Protein AF-A0A4R0QKP9-F1 (afdb_monomer)

pLDDT: mean 78.88, std 13.72, range [38.56, 92.81]

Mean predicted aligned error: 11.49 Å

Structure (mmCIF, N/CA/C/O backbone):
data_AF-A0A4R0QKP9-F1
#
_entry.id   AF-A0A4R0QKP9-F1
#
loop_
_atom_site.group_PDB
_atom_site.id
_atom_site.type_symbol
_atom_site.label_atom_id
_atom_site.label_alt_id
_atom_site.label_comp_id
_atom_site.label_asym_id
_atom_site.label_entity_id
_atom_site.label_seq_id
_atom_site.pdbx_PDB_ins_code
_atom_site.Cartn_x
_atom_site.Cartn_y
_atom_site.Cartn_z
_atom_site.occupancy
_atom_site.B_iso_or_equiv
_atom_site.auth_seq_id
_atom_site.auth_comp_id
_atom_site.auth_asym_id
_atom_site.auth_atom_id
_atom_site.pdbx_PDB_model_num
ATOM 1 N N . MET A 1 1 ? 9.443 10.307 28.549 1.00 45.97 1 MET A N 1
ATOM 2 C CA . MET A 1 1 ? 9.733 11.246 27.438 1.00 45.97 1 MET A CA 1
ATOM 3 C C . MET A 1 1 ? 10.507 10.563 26.296 1.00 45.97 1 MET A C 1
ATOM 5 O O . MET A 1 1 ? 11.329 11.210 25.669 1.00 45.97 1 MET A O 1
ATOM 9 N N . GLY A 1 2 ? 10.301 9.262 26.039 1.00 51.34 2 GLY A N 1
ATOM 10 C CA . GLY A 1 2 ? 11.125 8.496 25.082 1.00 51.34 2 GLY A CA 1
ATOM 11 C C . GLY A 1 2 ? 10.331 7.536 24.195 1.00 51.34 2 GLY A C 1
ATOM 12 O O . GLY A 1 2 ? 10.698 7.345 23.049 1.00 51.34 2 GLY A O 1
ATOM 13 N N . GLN A 1 3 ? 9.208 7.004 24.686 1.00 47.53 3 GLN A N 1
ATOM 14 C CA . GLN A 1 3 ? 8.283 6.217 23.864 1.00 47.53 3 GLN A CA 1
ATOM 15 C C . GLN A 1 3 ? 7.407 7.112 22.987 1.00 47.53 3 GLN A C 1
ATOM 17 O O . GLN A 1 3 ? 7.363 6.899 21.790 1.00 47.53 3 GLN A O 1
ATOM 22 N N . LEU A 1 4 ? 6.854 8.197 23.545 1.00 41.25 4 LEU A N 1
ATOM 23 C CA . LEU A 1 4 ? 6.070 9.167 22.772 1.00 41.25 4 LEU A CA 1
ATOM 24 C C . LEU A 1 4 ? 6.865 9.778 21.606 1.00 41.25 4 LEU A C 1
ATOM 26 O O . LEU A 1 4 ? 6.313 10.019 20.550 1.00 41.25 4 LEU A O 1
ATOM 30 N N . LYS A 1 5 ? 8.172 10.007 21.799 1.00 39.66 5 LYS A N 1
ATOM 31 C CA . LYS A 1 5 ? 9.035 10.563 20.754 1.00 39.66 5 LYS A CA 1
ATOM 32 C C . LYS A 1 5 ? 9.336 9.538 19.661 1.00 39.66 5 LYS A C 1
ATOM 34 O O . LYS A 1 5 ? 9.269 9.896 18.505 1.00 39.66 5 LYS A O 1
ATOM 39 N N . LYS A 1 6 ? 9.578 8.273 20.027 1.00 51.50 6 LYS A N 1
ATOM 40 C CA . LYS A 1 6 ? 9.714 7.185 19.052 1.00 51.50 6 LYS A CA 1
ATOM 41 C C . LYS A 1 6 ? 8.436 6.953 18.254 1.00 51.50 6 LYS A C 1
ATOM 43 O O . LYS A 1 6 ? 8.524 6.852 17.053 1.00 51.50 6 LYS A O 1
ATOM 48 N N . MET A 1 7 ? 7.273 6.948 18.904 1.00 51.69 7 MET A N 1
ATOM 49 C CA . MET A 1 7 ? 5.989 6.820 18.206 1.00 51.69 7 MET A CA 1
ATOM 50 C C . MET A 1 7 ? 5.744 7.993 17.247 1.00 51.69 7 MET A C 1
ATOM 52 O O . MET A 1 7 ? 5.212 7.790 16.169 1.00 51.69 7 MET A O 1
ATOM 56 N N . LEU A 1 8 ? 6.169 9.209 17.614 1.00 48.44 8 LEU A N 1
ATOM 57 C CA . LEU A 1 8 ? 6.145 10.373 16.724 1.00 48.44 8 LEU A CA 1
ATOM 58 C C . LEU A 1 8 ? 7.148 10.252 15.568 1.00 48.44 8 LEU A C 1
ATOM 60 O O . LEU A 1 8 ? 6.787 10.557 14.441 1.00 48.44 8 LEU A O 1
ATOM 64 N N . ASP A 1 9 ? 8.374 9.804 15.837 1.00 50.88 9 ASP A N 1
ATOM 65 C CA . ASP A 1 9 ? 9.416 9.626 14.821 1.00 50.88 9 ASP A CA 1
ATOM 66 C C . ASP A 1 9 ? 9.031 8.487 13.836 1.00 50.88 9 ASP A C 1
ATOM 68 O O . ASP A 1 9 ? 9.166 8.654 12.629 1.00 50.88 9 ASP A O 1
ATOM 72 N N . ASP A 1 10 ? 8.454 7.380 14.325 1.00 54.38 10 ASP A N 1
ATOM 73 C CA . ASP A 1 10 ? 7.975 6.247 13.514 1.00 54.38 10 ASP A CA 1
ATOM 74 C C . ASP A 1 10 ? 6.683 6.598 12.738 1.00 54.38 10 ASP A C 1
ATOM 76 O O . ASP A 1 10 ? 6.505 6.151 11.607 1.00 54.38 10 ASP A O 1
ATOM 80 N N . ALA A 1 11 ? 5.783 7.419 13.298 1.00 52.03 11 ALA A N 1
ATOM 81 C CA . ALA A 1 11 ? 4.600 7.918 12.582 1.00 52.03 11 ALA A CA 1
ATOM 82 C C . ALA A 1 11 ? 4.972 8.909 11.466 1.00 52.03 11 ALA A C 1
ATOM 84 O O . ALA A 1 11 ? 4.355 8.893 10.401 1.00 52.03 11 ALA A O 1
ATOM 85 N N . MET A 1 12 ? 6.004 9.735 11.690 1.00 50.19 12 MET A N 1
ATOM 86 C CA . MET A 1 12 ? 6.544 10.653 10.679 1.00 50.19 12 MET A CA 1
ATOM 87 C C . MET A 1 12 ? 7.196 9.915 9.501 1.00 50.19 12 MET A C 1
ATOM 89 O O . MET A 1 12 ? 7.091 10.395 8.376 1.00 50.19 12 MET A O 1
ATOM 93 N N . ASP A 1 13 ? 7.828 8.761 9.738 1.00 58.41 13 ASP A N 1
ATOM 94 C CA . ASP A 1 13 ? 8.462 7.967 8.673 1.00 58.41 13 ASP A CA 1
ATOM 95 C C . ASP A 1 13 ? 7.474 7.042 7.932 1.00 58.41 13 ASP A C 1
ATOM 97 O O . ASP A 1 13 ? 7.655 6.780 6.743 1.00 58.41 13 ASP A O 1
ATOM 101 N N . ASN A 1 14 ? 6.413 6.553 8.590 1.00 64.38 14 ASN A N 1
ATOM 102 C CA . ASN A 1 14 ? 5.498 5.566 7.992 1.00 64.38 14 ASN A CA 1
ATOM 103 C C . ASN A 1 14 ? 4.234 6.160 7.332 1.00 64.38 14 ASN A C 1
ATOM 105 O O . ASN A 1 14 ? 3.547 5.440 6.608 1.00 64.38 14 ASN A O 1
ATOM 109 N N . GLY A 1 15 ? 3.922 7.446 7.544 1.00 74.69 15 GLY A N 1
ATOM 110 C CA . GLY A 1 15 ? 2.793 8.135 6.890 1.00 74.69 15 GLY A CA 1
ATOM 111 C C . GLY A 1 15 ? 1.409 7.852 7.492 1.00 74.69 15 GLY A C 1
ATOM 112 O O . GLY A 1 15 ? 0.390 8.074 6.838 1.00 74.69 15 GLY A O 1
ATOM 113 N N . PHE A 1 16 ? 1.342 7.349 8.728 1.00 80.38 16 PHE A N 1
ATOM 114 C CA . PHE A 1 16 ? 0.090 7.152 9.465 1.00 80.38 16 PHE A CA 1
ATOM 115 C C . PHE A 1 16 ? 0.293 7.308 10.979 1.00 80.38 16 PHE A C 1
ATOM 117 O O . PHE A 1 16 ? 1.371 7.027 11.504 1.00 80.38 16 PHE A O 1
ATOM 124 N N . SER A 1 17 ? -0.758 7.710 11.703 1.00 78.75 17 SER A N 1
ATOM 125 C CA . SER A 1 17 ? -0.726 7.844 13.169 1.00 78.75 17 SER A CA 1
ATOM 126 C C . SER A 1 17 ? -1.932 7.186 13.839 1.00 78.75 17 SER A C 1
ATOM 128 O O . SER A 1 17 ? -3.074 7.615 13.655 1.00 78.75 17 SER A O 1
ATOM 130 N N . VAL A 1 18 ? -1.684 6.161 14.657 1.00 79.25 18 VAL A N 1
ATOM 131 C CA . VAL A 1 18 ? -2.723 5.449 15.415 1.00 79.25 18 VAL A CA 1
ATOM 132 C C . VAL A 1 18 ? -2.623 5.818 16.896 1.00 79.25 18 VAL A C 1
ATOM 134 O O . VAL A 1 18 ? -1.724 5.366 17.595 1.00 79.25 18 VAL A O 1
ATOM 137 N N . ASP A 1 19 ? -3.571 6.618 17.385 1.00 69.75 19 ASP A N 1
ATOM 138 C CA . ASP A 1 19 ? -3.608 7.046 18.796 1.00 69.75 19 ASP A CA 1
ATOM 139 C C . ASP A 1 19 ? -4.338 6.057 19.729 1.00 69.75 19 ASP A C 1
ATOM 141 O O . ASP A 1 19 ? -4.240 6.152 20.954 1.00 69.75 19 ASP A O 1
ATOM 145 N N . GLU A 1 20 ? -5.108 5.121 19.168 1.00 74.19 20 GLU A N 1
ATOM 146 C CA . GLU A 1 20 ? -6.002 4.218 19.902 1.00 74.19 20 GLU A CA 1
ATOM 147 C C . GLU A 1 20 ? -5.649 2.749 19.629 1.00 74.19 20 GLU A C 1
ATOM 149 O O . GLU A 1 20 ? -5.476 2.352 18.477 1.00 74.19 20 GLU A O 1
ATOM 154 N N . GLU A 1 21 ? -5.621 1.911 20.674 1.00 80.94 21 GLU A N 1
ATOM 155 C CA . GLU A 1 21 ? -5.487 0.454 20.524 1.00 80.94 21 GLU A CA 1
ATOM 156 C C . GLU A 1 21 ? -6.764 -0.134 19.899 1.00 80.94 21 GLU A C 1
ATOM 158 O O . GLU A 1 21 ? -7.739 -0.475 20.574 1.00 80.94 21 GLU A O 1
ATOM 163 N N . ILE A 1 22 ? -6.763 -0.222 18.571 1.00 88.31 22 ILE A N 1
ATOM 164 C CA . ILE A 1 22 ? -7.854 -0.767 17.766 1.00 88.31 22 ILE A CA 1
ATOM 165 C C . ILE A 1 22 ? -7.475 -2.165 17.291 1.00 88.31 22 ILE A C 1
ATOM 167 O O . ILE A 1 22 ? -6.416 -2.351 16.692 1.00 88.31 22 ILE A O 1
ATOM 171 N N . PHE A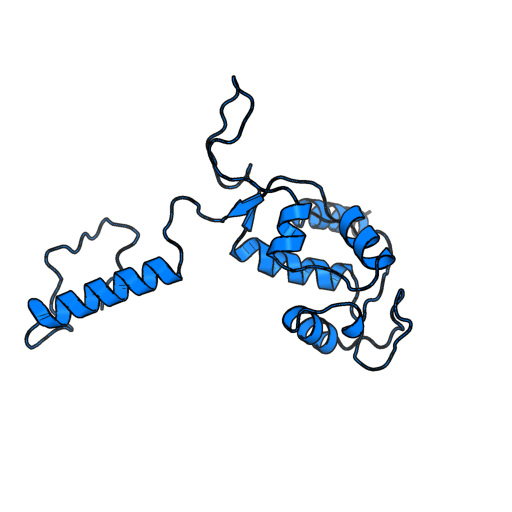 1 23 ? -8.373 -3.133 17.487 1.00 90.50 23 PHE A N 1
ATOM 172 C CA . PHE A 1 23 ? -8.189 -4.512 17.037 1.00 90.50 23 PHE A CA 1
ATOM 173 C C . PHE A 1 23 ? -9.073 -4.824 15.831 1.00 90.50 23 PHE A C 1
ATOM 175 O O . PHE A 1 23 ? -10.293 -4.614 15.853 1.00 90.50 23 PHE A O 1
ATOM 182 N N . VAL A 1 24 ? -8.473 -5.394 14.789 1.00 90.69 24 VAL A N 1
ATOM 183 C CA . VAL A 1 24 ? -9.148 -5.751 13.534 1.00 90.69 24 VAL A CA 1
ATOM 184 C C . VAL A 1 24 ? -9.113 -7.259 13.274 1.00 90.69 24 VAL A C 1
ATOM 186 O O . VAL A 1 24 ? -8.187 -7.959 13.686 1.00 90.69 24 VAL A O 1
ATOM 189 N N . CYS A 1 25 ? -10.167 -7.768 12.626 1.00 91.94 25 CYS A N 1
ATOM 190 C CA . CYS A 1 25 ? -10.354 -9.184 12.293 1.00 91.94 25 CYS A CA 1
ATOM 191 C C . CYS A 1 25 ? -10.197 -9.422 10.776 1.00 91.94 25 CYS A C 1
ATOM 193 O O . CYS A 1 25 ? -10.504 -8.522 9.993 1.00 91.94 25 CYS A O 1
ATOM 195 N N . PRO A 1 26 ? -9.843 -10.641 10.318 1.00 91.38 26 PRO A N 1
ATOM 196 C CA . PRO A 1 26 ? -9.758 -10.965 8.887 1.00 91.38 26 PRO A CA 1
ATOM 197 C C . PRO A 1 26 ? -11.077 -10.725 8.138 1.00 91.38 26 PRO A C 1
ATOM 199 O O . PRO A 1 26 ? -11.092 -10.376 6.963 1.00 91.38 26 PRO A O 1
ATOM 202 N N . ARG A 1 27 ? -12.211 -10.870 8.834 1.00 89.44 27 ARG A N 1
ATOM 203 C CA . ARG A 1 27 ? -13.556 -10.683 8.267 1.00 89.44 27 ARG A CA 1
ATOM 204 C C . ARG A 1 27 ? -13.874 -9.228 7.917 1.00 89.44 27 ARG A C 1
ATOM 206 O O . ARG A 1 27 ? -14.851 -8.995 7.217 1.00 89.44 27 ARG A O 1
ATOM 213 N N . CYS A 1 28 ? -13.089 -8.272 8.412 1.00 90.00 28 CYS A N 1
ATOM 214 C CA . CYS A 1 28 ? -13.235 -6.859 8.074 1.00 90.00 28 CYS A CA 1
ATOM 215 C C . CYS A 1 28 ? -12.657 -6.503 6.700 1.00 90.00 28 CYS A C 1
ATOM 217 O O . CYS A 1 28 ? -12.937 -5.410 6.224 1.00 90.00 28 CYS A O 1
ATOM 219 N N . PHE A 1 29 ? -11.893 -7.396 6.067 1.00 90.38 29 PHE A N 1
ATOM 220 C CA . PHE A 1 29 ? -11.207 -7.136 4.801 1.00 90.38 29 PHE A CA 1
ATOM 221 C C . PHE A 1 29 ? -11.605 -8.163 3.744 1.00 90.38 29 PHE A C 1
ATOM 223 O O . PHE A 1 29 ? -11.942 -9.309 4.066 1.00 90.38 29 PHE A O 1
ATOM 230 N N . GLU A 1 30 ? -11.578 -7.761 2.476 1.00 88.00 30 GLU A N 1
ATOM 231 C CA . GLU A 1 30 ? -11.794 -8.669 1.344 1.00 88.00 30 GLU A CA 1
ATOM 232 C C . GLU A 1 30 ? -10.493 -9.333 0.878 1.00 88.00 30 GLU A C 1
ATOM 234 O O . GLU A 1 30 ? -10.505 -10.519 0.548 1.00 88.00 30 GLU A O 1
ATOM 239 N N . ASP A 1 31 ? -9.378 -8.601 0.926 1.00 88.50 31 ASP A N 1
ATOM 240 C CA . ASP A 1 31 ? -8.078 -9.067 0.454 1.00 88.50 31 ASP A CA 1
ATOM 241 C C . ASP A 1 31 ? -7.544 -10.277 1.247 1.00 88.50 31 ASP A C 1
ATOM 243 O O . ASP A 1 31 ? -7.465 -10.274 2.480 1.00 88.50 31 ASP A O 1
ATOM 247 N N . GLU A 1 32 ? -7.159 -11.338 0.531 1.00 88.75 32 GLU A N 1
ATOM 248 C CA . GLU A 1 32 ? -6.639 -12.568 1.142 1.00 88.75 32 GLU A CA 1
ATOM 249 C C . GLU A 1 32 ? -5.232 -12.393 1.728 1.00 88.75 32 GLU A C 1
ATOM 251 O O . GLU A 1 32 ? -4.893 -13.074 2.700 1.00 88.75 32 GLU A O 1
ATOM 256 N N . GLY A 1 33 ? -4.420 -11.478 1.191 1.00 88.12 33 GLY A N 1
ATOM 257 C CA . GLY A 1 33 ? -3.116 -11.128 1.754 1.00 88.12 33 GLY A CA 1
ATOM 258 C C . GLY A 1 33 ? -3.266 -10.546 3.157 1.00 88.12 33 GLY A C 1
ATOM 259 O O . GLY A 1 33 ? -2.712 -11.096 4.115 1.00 88.12 33 GLY A O 1
ATOM 260 N N . LEU A 1 34 ? -4.116 -9.525 3.303 1.00 89.75 34 LEU A N 1
ATOM 261 C CA . LEU A 1 34 ? -4.439 -8.908 4.594 1.00 89.75 34 LEU A CA 1
ATOM 262 C C . LEU A 1 34 ? -5.055 -9.920 5.567 1.00 89.75 34 LEU A C 1
ATOM 264 O O . LEU A 1 34 ? -4.668 -9.981 6.736 1.00 89.75 34 LEU A O 1
ATOM 268 N N . ARG A 1 35 ? -5.971 -10.777 5.097 1.00 91.56 35 ARG A N 1
ATOM 269 C CA . ARG A 1 35 ? -6.557 -11.845 5.928 1.00 91.56 35 ARG A CA 1
ATOM 270 C C . ARG A 1 35 ? -5.505 -12.798 6.471 1.00 91.56 35 ARG A C 1
ATOM 272 O O . ARG A 1 35 ? -5.557 -13.159 7.648 1.00 91.56 35 ARG A O 1
ATOM 279 N N . ASN A 1 36 ? -4.572 -13.229 5.628 1.00 91.38 36 ASN A N 1
ATOM 280 C CA . ASN A 1 36 ? -3.513 -14.148 6.028 1.00 91.38 36 ASN A CA 1
ATOM 281 C C . ASN A 1 36 ? -2.526 -13.487 6.989 1.00 91.38 36 ASN A C 1
ATOM 283 O O . ASN A 1 36 ? -2.126 -14.128 7.962 1.00 91.38 36 ASN A O 1
ATOM 287 N N . PHE A 1 37 ? -2.215 -12.206 6.780 1.00 90.88 37 PHE A N 1
ATOM 288 C CA . PHE A 1 37 ? -1.415 -11.432 7.723 1.00 90.88 37 PHE A CA 1
ATOM 289 C C . PHE A 1 37 ? -2.088 -11.357 9.101 1.00 90.88 37 PHE A C 1
ATOM 291 O O . PHE A 1 37 ? -1.493 -11.783 10.090 1.00 90.88 37 PHE A O 1
ATOM 298 N N . ILE A 1 38 ? -3.363 -10.957 9.173 1.00 90.38 38 ILE A N 1
ATOM 299 C CA . ILE A 1 38 ? -4.094 -10.848 10.451 1.00 90.38 38 ILE A CA 1
ATOM 300 C C . ILE A 1 38 ? -4.174 -12.206 11.170 1.00 90.38 38 ILE A C 1
ATOM 302 O O . ILE A 1 38 ? -3.986 -12.285 12.387 1.00 90.38 38 ILE A O 1
ATOM 306 N N . ARG A 1 39 ? -4.400 -13.299 10.427 1.00 90.31 39 ARG A N 1
ATOM 307 C CA . ARG A 1 39 ? -4.375 -14.666 10.983 1.00 90.31 39 ARG A CA 1
ATOM 308 C C . ARG A 1 39 ? -3.005 -15.030 11.557 1.00 90.31 39 ARG A C 1
ATOM 310 O O . ARG A 1 39 ? -2.945 -15.750 12.552 1.00 90.31 39 ARG A O 1
ATOM 317 N N . SER A 1 40 ? -1.922 -14.551 10.943 1.00 90.12 40 SER A N 1
ATOM 318 C CA . SER A 1 40 ? -0.552 -14.815 11.394 1.00 90.12 40 SER A CA 1
ATOM 319 C C . SER A 1 40 ? -0.197 -14.092 12.698 1.00 90.12 40 SER A C 1
ATOM 321 O O . SER A 1 40 ? 0.577 -14.636 13.485 1.00 90.12 40 SER A O 1
ATOM 323 N N . CYS A 1 41 ? -0.817 -12.940 12.981 1.00 87.19 41 CYS A N 1
ATOM 324 C CA . CYS A 1 41 ? -0.634 -12.219 14.246 1.00 87.19 41 CYS A CA 1
ATOM 325 C C . CYS A 1 41 ? -1.215 -12.994 15.440 1.00 87.19 41 CYS A C 1
ATOM 327 O O . CYS A 1 41 ? -0.638 -13.002 16.526 1.00 87.19 41 CYS A O 1
ATOM 329 N N . GLY A 1 42 ? -2.339 -13.695 15.241 1.00 81.94 42 GLY A N 1
ATOM 330 C CA . GLY A 1 42 ? -2.869 -14.652 16.219 1.00 81.94 42 GLY A CA 1
ATOM 331 C C . GLY A 1 42 ? -3.389 -14.039 17.528 1.00 81.94 42 GLY A C 1
ATOM 332 O O . GLY A 1 42 ? -3.457 -14.742 18.543 1.00 81.94 42 GLY A O 1
ATOM 333 N N . GLY A 1 43 ? -3.760 -12.754 17.528 1.00 83.62 43 GLY A N 1
ATOM 334 C CA . GLY A 1 43 ? -4.349 -12.077 18.684 1.00 83.62 43 GLY A CA 1
ATOM 335 C C . GLY A 1 43 ? -5.661 -12.718 19.144 1.00 83.62 43 GLY A C 1
ATOM 336 O O . GLY A 1 43 ? -6.373 -13.358 18.367 1.00 83.62 43 GLY A O 1
ATOM 337 N N . LYS A 1 44 ? -5.966 -12.574 20.438 1.00 83.44 44 LYS A N 1
ATOM 338 C CA . LYS A 1 44 ? -7.163 -13.152 21.085 1.00 83.44 44 LYS A CA 1
ATOM 339 C C . LYS A 1 44 ? -8.203 -12.110 21.485 1.00 83.44 44 LYS A C 1
ATOM 341 O O . LYS A 1 44 ? -9.270 -12.482 21.967 1.00 83.44 44 LYS A O 1
ATOM 346 N N . GLU A 1 45 ? -7.883 -10.833 21.316 1.00 86.25 45 GLU A N 1
ATOM 347 C CA . GLU A 1 45 ? -8.784 -9.741 21.661 1.00 86.25 45 GLU A CA 1
ATOM 348 C C . GLU A 1 45 ? -9.956 -9.688 20.674 1.00 86.25 45 GLU A C 1
ATOM 350 O O . GLU A 1 45 ? -9.780 -10.029 19.500 1.00 86.25 45 GLU A O 1
ATOM 355 N N . PRO A 1 46 ? -11.161 -9.294 21.116 1.00 87.25 46 PRO A N 1
ATOM 356 C CA . PRO A 1 46 ? -12.296 -9.124 20.223 1.00 87.25 46 PRO A CA 1
ATOM 357 C C . PRO A 1 46 ? -12.048 -7.951 19.271 1.00 87.25 46 PRO A C 1
ATOM 359 O O . PRO A 1 46 ? -11.579 -6.892 19.678 1.00 87.25 46 PRO A O 1
ATOM 362 N N . CYS A 1 47 ? -12.409 -8.107 17.998 1.00 89.44 47 CYS A N 1
ATOM 363 C CA . CYS A 1 47 ? -12.311 -6.994 17.058 1.00 89.44 47 CYS A CA 1
ATOM 364 C C . CYS A 1 47 ? -13.266 -5.854 17.432 1.00 89.44 47 CYS A C 1
ATOM 366 O O . CYS A 1 47 ? -14.462 -6.080 17.631 1.00 89.44 47 CYS A O 1
ATOM 368 N N . THR A 1 48 ? -12.742 -4.629 17.431 1.00 88.06 48 THR A N 1
ATOM 369 C CA . THR A 1 48 ? -13.450 -3.402 17.814 1.00 88.06 48 THR A CA 1
ATOM 370 C C . THR A 1 48 ? -14.682 -3.128 16.944 1.00 88.06 48 THR A C 1
ATOM 372 O O . THR A 1 48 ? -15.678 -2.609 17.437 1.00 88.06 48 THR A O 1
ATOM 375 N N . TYR A 1 49 ? -14.651 -3.519 15.666 1.00 87.69 49 TYR A N 1
ATOM 376 C CA . TYR A 1 49 ? -15.727 -3.246 14.704 1.00 87.69 49 TYR A CA 1
ATOM 377 C C . TYR A 1 49 ? -16.672 -4.432 14.495 1.00 87.69 49 TYR A C 1
ATOM 379 O O . TYR A 1 49 ? -17.890 -4.269 14.484 1.00 87.69 49 TYR A O 1
ATOM 387 N N . CYS A 1 50 ? -16.118 -5.635 14.302 1.00 87.00 50 CYS A N 1
ATOM 388 C CA . CYS A 1 50 ? -16.892 -6.829 13.949 1.00 87.00 50 CYS A CA 1
ATOM 389 C C . CYS A 1 50 ? -17.314 -7.660 15.178 1.00 87.00 50 CYS A C 1
ATOM 391 O O . CYS A 1 50 ? -18.181 -8.527 15.066 1.00 87.00 50 CYS A O 1
ATOM 393 N N . GLY A 1 51 ? -16.675 -7.456 16.339 1.00 82.31 51 GLY A N 1
ATOM 394 C CA . GLY A 1 51 ? -16.913 -8.217 17.573 1.00 82.31 51 GLY A CA 1
ATOM 395 C C . GLY A 1 51 ? -16.486 -9.691 17.522 1.00 82.31 51 GLY A C 1
ATOM 396 O O . GLY A 1 51 ? -16.750 -10.442 18.458 1.00 82.31 51 GLY A O 1
ATOM 397 N N . SER A 1 52 ? -15.855 -10.144 16.433 1.00 79.75 52 SER A N 1
ATOM 398 C CA . SER A 1 52 ? -15.432 -11.540 16.285 1.00 79.75 52 SER A CA 1
ATOM 399 C C . SER A 1 52 ? -14.124 -11.823 17.033 1.00 79.75 52 SER A C 1
ATOM 401 O O . SER A 1 52 ? -13.265 -10.948 17.128 1.00 79.75 52 SER A O 1
ATOM 403 N N . VAL A 1 53 ? -13.984 -13.050 17.551 1.00 68.69 53 VAL A N 1
ATOM 404 C CA . VAL A 1 53 ? -12.874 -13.473 18.439 1.00 68.69 53 VAL A CA 1
ATOM 405 C C . VAL A 1 53 ? -12.185 -14.760 17.938 1.00 68.69 53 VAL A C 1
ATOM 407 O O . VAL A 1 53 ? -11.344 -15.338 18.614 1.00 68.69 53 VAL A O 1
ATOM 410 N N . GLY A 1 54 ? -12.587 -15.280 16.770 1.00 65.44 54 GLY A N 1
ATOM 411 C CA . GLY A 1 54 ? -12.300 -16.669 16.378 1.00 65.44 54 GLY A CA 1
ATOM 412 C C . GLY A 1 54 ? -11.144 -16.887 15.399 1.00 65.44 54 GLY A C 1
ATOM 413 O O . GLY A 1 54 ? -10.580 -17.975 15.384 1.00 65.44 54 GLY A O 1
ATOM 414 N N . GLU A 1 55 ? -10.796 -15.896 14.577 1.00 74.62 55 GLU A N 1
ATOM 415 C CA . GLU A 1 55 ? -9.879 -16.084 13.433 1.00 74.62 55 GLU A CA 1
ATOM 416 C C . GLU A 1 55 ? -8.515 -15.399 13.617 1.00 74.62 55 GLU A C 1
ATOM 418 O O . GLU A 1 55 ? -7.749 -15.282 12.663 1.00 74.62 55 GLU A O 1
ATOM 423 N N . GLY A 1 56 ? -8.207 -14.971 14.844 1.00 81.75 56 GLY A N 1
ATOM 424 C CA . GLY A 1 56 ? -7.067 -14.110 15.141 1.00 81.75 56 GLY A CA 1
ATOM 425 C C . GLY A 1 56 ? -7.418 -12.632 14.972 1.00 81.75 56 GLY A C 1
ATOM 426 O O . GLY A 1 56 ? -8.251 -12.263 14.141 1.00 81.75 56 GLY A O 1
ATOM 427 N N . THR A 1 57 ? -6.802 -11.789 15.790 1.00 89.25 57 THR A N 1
ATOM 428 C CA . THR A 1 57 ? -6.869 -10.330 15.675 1.00 89.25 57 THR A CA 1
ATOM 429 C C . THR A 1 57 ? -5.475 -9.726 15.628 1.00 89.25 57 THR A C 1
ATOM 431 O O . THR A 1 57 ? -4.494 -10.348 16.036 1.00 89.25 57 THR A O 1
ATOM 434 N N . CYS A 1 58 ? -5.390 -8.526 15.073 1.00 89.56 58 CYS A N 1
ATOM 435 C CA . CYS A 1 58 ? -4.163 -7.749 14.940 1.00 89.56 58 CYS A CA 1
ATOM 436 C C . CYS A 1 58 ? -4.473 -6.296 15.305 1.00 89.56 58 CYS A C 1
ATOM 438 O O . CYS A 1 58 ? -5.632 -5.871 15.172 1.00 89.56 58 CYS A O 1
ATOM 440 N N . THR A 1 59 ? -3.484 -5.552 15.801 1.00 90.38 59 THR A N 1
ATOM 441 C CA . THR A 1 59 ? -3.674 -4.115 16.015 1.00 90.38 59 THR A CA 1
ATOM 442 C C . THR A 1 59 ? -3.719 -3.391 14.671 1.00 90.38 59 THR A C 1
ATOM 444 O O . THR A 1 59 ? -3.137 -3.831 13.677 1.00 90.38 59 THR A O 1
ATOM 447 N N . LEU A 1 60 ? -4.433 -2.268 14.618 1.00 89.00 60 LEU A N 1
ATOM 448 C CA . LEU A 1 60 ? -4.491 -1.455 13.405 1.00 89.00 60 LEU A CA 1
ATOM 449 C C . LEU A 1 60 ? -3.099 -0.941 13.003 1.00 89.00 60 LEU A C 1
ATOM 451 O O . LEU A 1 60 ? -2.782 -0.908 11.821 1.00 89.00 60 LEU A O 1
ATOM 455 N N . GLU A 1 61 ? -2.261 -0.597 13.981 1.00 88.88 61 GLU A N 1
ATOM 456 C CA . GLU A 1 61 ? -0.880 -0.155 13.765 1.00 88.88 61 GLU A CA 1
ATOM 457 C C . GLU A 1 61 ? -0.019 -1.241 13.101 1.00 88.88 61 GLU A C 1
ATOM 459 O O . GLU A 1 61 ? 0.660 -0.968 12.113 1.00 88.88 61 GLU A O 1
ATOM 464 N N . GLU A 1 62 ? -0.084 -2.488 13.580 1.00 88.81 62 GLU A N 1
ATOM 465 C CA . GLU A 1 62 ? 0.636 -3.619 12.977 1.00 88.81 62 GLU A CA 1
ATOM 466 C C . GLU A 1 62 ? 0.168 -3.885 11.540 1.00 88.81 62 GLU A C 1
ATOM 468 O O . GLU A 1 62 ? 0.992 -4.119 10.651 1.00 88.81 62 GLU A O 1
ATOM 473 N N . LEU A 1 63 ? -1.148 -3.824 11.302 1.00 90.06 63 LEU A N 1
ATOM 474 C CA . LEU A 1 63 ? -1.721 -3.989 9.967 1.00 90.06 63 LEU A CA 1
ATOM 475 C C . LEU A 1 63 ? -1.237 -2.897 9.011 1.00 90.06 63 LEU A C 1
ATOM 477 O O . LEU A 1 63 ? -0.808 -3.218 7.905 1.00 90.06 63 LEU A O 1
ATOM 481 N N . LEU A 1 64 ? -1.306 -1.630 9.427 1.00 89.88 64 LEU A N 1
ATOM 482 C CA . LEU A 1 64 ? -0.872 -0.499 8.608 1.00 89.88 64 LEU A CA 1
ATOM 483 C C . LEU A 1 64 ? 0.632 -0.550 8.355 1.00 89.88 64 LEU A C 1
ATOM 485 O O . LEU A 1 64 ? 1.047 -0.386 7.215 1.00 89.88 64 LEU A O 1
ATOM 489 N N . THR A 1 65 ? 1.437 -0.889 9.362 1.00 88.88 65 THR A N 1
ATOM 490 C CA . THR A 1 65 ? 2.888 -1.065 9.194 1.00 88.88 65 THR A CA 1
ATOM 491 C C . THR A 1 65 ? 3.191 -2.100 8.114 1.00 88.88 65 THR A C 1
ATOM 493 O O . T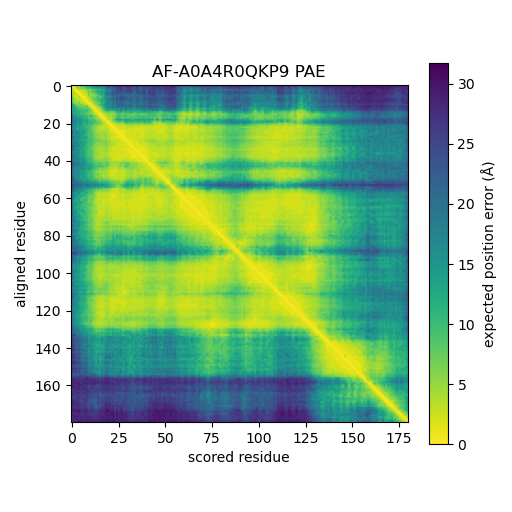HR A 1 65 ? 4.011 -1.868 7.225 1.00 88.88 65 THR A O 1
ATOM 496 N N . HIS A 1 66 ? 2.503 -3.244 8.150 1.00 90.00 66 HIS A N 1
ATOM 497 C CA . HIS A 1 66 ? 2.681 -4.270 7.131 1.00 90.00 66 HIS A CA 1
ATOM 498 C C . HIS A 1 66 ? 2.180 -3.817 5.756 1.00 90.00 66 HIS A C 1
ATOM 500 O O . HIS A 1 66 ? 2.904 -3.959 4.771 1.00 90.00 66 HIS A O 1
ATOM 506 N N . ALA A 1 67 ? 0.981 -3.236 5.686 1.00 89.75 67 ALA A N 1
ATOM 507 C CA . ALA A 1 67 ? 0.399 -2.772 4.434 1.00 89.75 67 ALA A CA 1
ATOM 508 C C . ALA A 1 67 ? 1.284 -1.713 3.760 1.00 89.75 67 ALA A C 1
ATOM 510 O O . ALA A 1 67 ? 1.634 -1.875 2.593 1.00 89.75 67 ALA A O 1
ATOM 511 N N . PHE A 1 68 ? 1.734 -0.697 4.499 1.00 88.75 68 PHE A N 1
ATOM 512 C CA . PHE A 1 68 ? 2.637 0.331 3.982 1.00 88.75 68 PHE A CA 1
ATOM 513 C C . PHE A 1 68 ? 3.994 -0.238 3.579 1.00 88.75 68 PHE A C 1
ATOM 515 O O . PHE A 1 68 ? 4.504 0.145 2.532 1.00 88.75 68 PHE A O 1
ATOM 522 N N . SER A 1 69 ? 4.533 -1.224 4.307 1.00 86.94 69 SER A N 1
ATOM 523 C CA . SER A 1 69 ? 5.768 -1.899 3.881 1.00 86.94 69 SER A CA 1
ATOM 524 C C . SER A 1 69 ? 5.629 -2.604 2.527 1.00 86.94 69 SER A C 1
ATOM 526 O O . SER A 1 69 ? 6.607 -2.714 1.795 1.00 86.94 69 SER A O 1
ATOM 528 N N . CYS A 1 70 ? 4.425 -3.074 2.179 1.00 88.38 70 CYS A N 1
ATOM 529 C CA . CYS A 1 70 ? 4.134 -3.642 0.865 1.00 88.38 70 CYS A CA 1
ATOM 530 C C . CYS A 1 70 ? 3.902 -2.550 -0.184 1.00 88.38 70 CYS A C 1
ATOM 532 O O . CYS A 1 70 ? 4.456 -2.638 -1.277 1.00 88.38 70 CYS A O 1
ATOM 534 N N . ILE A 1 71 ? 3.133 -1.512 0.150 1.00 89.00 71 ILE A N 1
ATOM 535 C CA . ILE A 1 71 ? 2.847 -0.382 -0.747 1.00 89.00 71 ILE A CA 1
ATOM 536 C C . ILE A 1 71 ? 4.148 0.309 -1.170 1.00 89.00 71 ILE A C 1
ATOM 538 O O . ILE A 1 71 ? 4.370 0.491 -2.362 1.00 89.00 71 ILE A O 1
ATOM 542 N N . GLN A 1 72 ? 5.054 0.560 -0.222 1.00 86.94 72 GLN A N 1
ATOM 543 C CA . GLN A 1 72 ? 6.366 1.180 -0.444 1.00 86.94 72 GLN A CA 1
ATOM 544 C C . GLN A 1 72 ? 7.308 0.375 -1.358 1.00 86.94 72 GLN A C 1
ATOM 546 O O . GLN A 1 72 ? 8.391 0.844 -1.693 1.00 86.94 72 GLN A O 1
ATOM 551 N N . THR A 1 73 ? 6.939 -0.847 -1.763 1.00 84.19 73 THR A N 1
ATOM 552 C CA . THR A 1 73 ? 7.713 -1.608 -2.760 1.00 84.19 73 THR A CA 1
ATOM 553 C C . THR A 1 73 ? 7.392 -1.232 -4.204 1.00 84.19 73 THR A C 1
ATOM 555 O O . THR A 1 73 ? 8.200 -1.518 -5.090 1.00 84.19 73 THR A O 1
ATOM 558 N N . GLU A 1 74 ? 6.223 -0.633 -4.437 1.00 83.88 74 GLU A N 1
ATOM 559 C CA . GLU A 1 74 ? 5.724 -0.247 -5.762 1.00 83.88 74 GLU A CA 1
ATOM 560 C C . GLU A 1 74 ? 5.378 1.244 -5.845 1.00 83.88 74 GLU A C 1
ATOM 562 O O . GLU A 1 74 ? 5.407 1.804 -6.938 1.00 83.88 74 GLU A O 1
ATOM 567 N N . TRP A 1 75 ? 5.076 1.884 -4.715 1.00 89.31 75 TRP A N 1
ATOM 568 C CA . TRP A 1 75 ? 4.621 3.267 -4.626 1.00 89.31 75 TRP A CA 1
ATOM 569 C C . TRP A 1 75 ? 5.476 4.070 -3.653 1.00 89.31 75 TRP A C 1
ATOM 571 O O . TRP A 1 75 ? 5.680 3.665 -2.511 1.00 89.31 75 TRP A O 1
ATOM 581 N N . GLY A 1 76 ? 5.910 5.245 -4.086 1.00 87.81 76 GLY A N 1
ATOM 582 C CA . GLY A 1 76 ? 6.659 6.204 -3.286 1.00 87.81 76 GLY A CA 1
ATOM 583 C C . GLY A 1 76 ? 5.953 7.551 -3.221 1.00 87.81 76 GLY A C 1
ATOM 584 O O . GLY A 1 76 ? 5.004 7.823 -3.963 1.00 87.81 76 GLY A O 1
ATOM 585 N N . LYS A 1 77 ? 6.427 8.415 -2.323 1.00 88.00 77 LYS A N 1
ATOM 586 C CA . LYS A 1 77 ? 5.956 9.800 -2.247 1.00 88.00 77 LYS A CA 1
ATOM 587 C C . LYS A 1 77 ? 6.486 10.582 -3.444 1.00 88.00 77 LYS A C 1
ATOM 589 O O . LYS A 1 77 ? 7.689 10.579 -3.710 1.00 88.00 77 LYS A O 1
ATOM 594 N N . ALA A 1 78 ? 5.614 11.323 -4.123 1.00 86.38 78 ALA A N 1
ATOM 595 C CA . ALA A 1 78 ? 5.967 12.081 -5.327 1.00 86.38 78 ALA A CA 1
ATOM 596 C C . ALA A 1 78 ? 7.126 13.069 -5.100 1.00 86.38 78 ALA A C 1
ATOM 598 O O . ALA A 1 78 ? 7.948 13.293 -5.991 1.00 86.38 78 ALA A O 1
ATOM 599 N N . ALA A 1 79 ? 7.209 13.636 -3.893 1.00 83.56 79 ALA A N 1
ATOM 600 C CA . ALA A 1 79 ? 8.276 14.549 -3.497 1.00 83.56 79 ALA A CA 1
ATOM 601 C C . ALA A 1 79 ? 9.648 13.870 -3.328 1.00 83.56 79 ALA A C 1
ATOM 603 O O . ALA A 1 79 ? 10.670 14.523 -3.551 1.00 83.56 79 ALA A O 1
ATOM 604 N N . ASP A 1 80 ? 9.672 12.583 -2.978 1.00 84.62 80 ASP A N 1
ATOM 605 C CA . ASP A 1 80 ? 10.893 11.840 -2.653 1.00 84.62 80 ASP A CA 1
ATOM 606 C C . ASP A 1 80 ? 11.443 11.058 -3.859 1.00 84.62 80 ASP A C 1
ATOM 608 O O . ASP A 1 80 ? 12.651 10.848 -3.965 1.00 84.62 80 ASP A O 1
ATOM 612 N N . GLU A 1 81 ? 10.586 10.716 -4.826 1.00 82.31 81 GLU A N 1
ATOM 613 C CA . GLU A 1 81 ? 10.926 9.959 -6.047 1.00 82.31 81 GLU A CA 1
ATOM 614 C C . GLU A 1 81 ? 11.620 10.807 -7.139 1.00 82.31 81 GLU A C 1
ATOM 616 O O . GLU A 1 81 ? 11.855 10.358 -8.263 1.00 82.31 81 GLU A O 1
ATOM 621 N N . GLY A 1 82 ? 11.968 12.063 -6.837 1.00 79.06 82 GLY A N 1
ATOM 622 C CA . GLY A 1 82 ? 12.718 12.933 -7.752 1.00 79.06 82 GLY A CA 1
ATOM 623 C C . GLY A 1 82 ? 11.931 13.364 -8.993 1.00 79.06 82 GLY A C 1
ATOM 624 O O . GLY A 1 82 ? 12.527 13.675 -10.031 1.00 79.06 82 GLY A O 1
ATOM 625 N N . LEU A 1 83 ? 10.598 13.388 -8.904 1.00 84.62 83 LEU A N 1
ATOM 626 C CA . LEU A 1 83 ? 9.739 13.768 -10.016 1.00 84.62 83 LEU A CA 1
ATOM 627 C C . LEU A 1 83 ? 9.930 15.242 -10.424 1.00 84.62 83 LEU A C 1
ATOM 629 O O . LEU A 1 83 ? 10.061 16.128 -9.575 1.00 84.62 83 LEU A O 1
ATOM 633 N N . PRO A 1 84 ? 9.903 15.552 -11.734 1.00 82.19 84 PRO A N 1
ATOM 634 C CA . PRO A 1 84 ? 9.936 16.928 -12.204 1.00 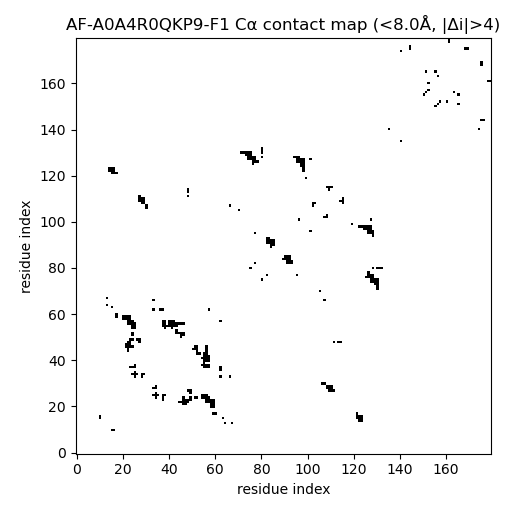82.19 84 PRO A CA 1
ATOM 635 C C . PRO A 1 84 ? 8.673 17.693 -11.781 1.00 82.19 84 PRO A C 1
ATOM 637 O O . PRO A 1 84 ? 7.547 17.276 -12.064 1.00 82.19 84 PRO A O 1
ATOM 640 N N . TYR A 1 85 ? 8.872 18.854 -11.154 1.00 84.50 85 TYR A N 1
ATOM 641 C CA . TYR A 1 85 ? 7.808 19.760 -10.717 1.00 84.50 85 TYR A CA 1
ATOM 642 C C . TYR A 1 85 ? 7.933 21.127 -11.401 1.00 84.50 85 TYR A C 1
ATOM 644 O O . TYR A 1 85 ? 8.991 21.761 -11.3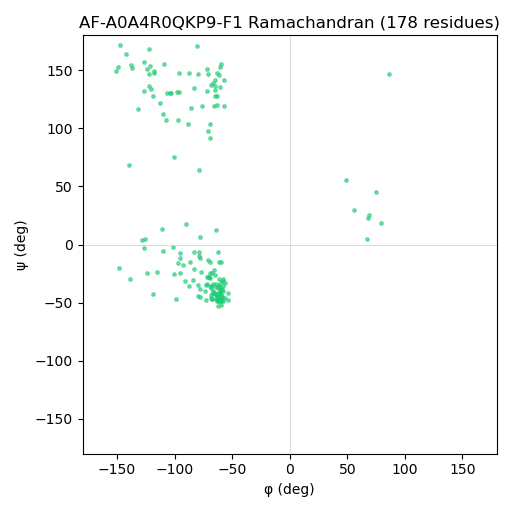43 1.00 84.50 85 TYR A O 1
ATOM 652 N N . GLU A 1 86 ? 6.857 21.612 -12.027 1.00 87.19 86 GLU A N 1
ATOM 653 C CA . GLU A 1 86 ? 6.821 22.946 -12.640 1.00 87.19 86 GLU A CA 1
ATOM 654 C C . GLU A 1 86 ? 6.166 23.952 -11.690 1.00 87.19 86 GLU A C 1
ATOM 656 O O . GLU A 1 86 ? 4.950 23.978 -11.499 1.00 87.19 86 GLU A O 1
ATOM 661 N N . SER A 1 87 ? 6.989 24.830 -11.117 1.00 84.12 87 SER A N 1
ATOM 662 C CA . SER A 1 87 ? 6.559 25.861 -10.164 1.00 84.12 87 SER A CA 1
ATOM 663 C C . SER A 1 87 ? 5.619 26.924 -10.747 1.00 84.12 87 SER A C 1
ATOM 665 O O . SER A 1 87 ? 4.845 27.523 -10.001 1.00 84.12 87 SER A O 1
ATOM 667 N N . ARG A 1 88 ? 5.680 27.188 -12.060 1.00 80.06 88 ARG A N 1
ATOM 668 C CA . ARG A 1 88 ? 4.915 28.262 -12.711 1.00 80.06 88 ARG A CA 1
ATOM 669 C C . ARG A 1 88 ? 3.464 27.877 -12.986 1.00 80.06 88 ARG A C 1
ATOM 671 O O . ARG A 1 88 ? 2.594 28.740 -12.920 1.00 80.06 88 ARG A O 1
ATOM 678 N N . GLU A 1 89 ? 3.222 26.611 -13.310 1.00 78.94 89 GLU A N 1
ATOM 679 C CA . GLU A 1 89 ? 1.877 26.043 -13.486 1.00 78.94 89 GLU A CA 1
ATOM 680 C C . GLU A 1 89 ? 1.393 25.317 -12.222 1.00 78.94 89 GLU A C 1
ATOM 682 O O . GLU A 1 89 ? 0.193 25.125 -12.056 1.00 78.94 89 GLU A O 1
ATOM 687 N N . GLY A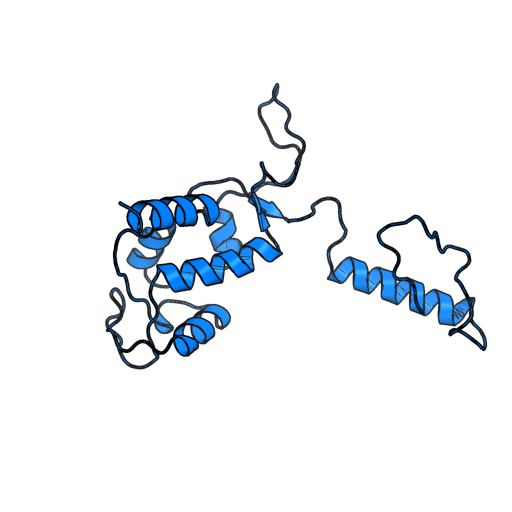 1 90 ? 2.310 25.003 -11.298 1.00 77.06 90 GLY A N 1
ATOM 688 C CA . GLY A 1 90 ? 2.007 24.438 -9.986 1.00 77.06 90 GLY A CA 1
ATOM 689 C C . GLY A 1 90 ? 1.627 22.964 -10.050 1.00 77.06 90 GLY A C 1
ATOM 690 O O . GLY A 1 90 ? 0.637 22.576 -9.435 1.00 77.06 90 GLY A O 1
ATOM 691 N N . GLY A 1 91 ? 2.371 22.156 -10.814 1.00 83.94 91 GLY A N 1
ATOM 692 C CA . GLY A 1 91 ? 2.016 20.753 -11.026 1.00 83.94 91 GLY A CA 1
ATOM 693 C C . GLY A 1 91 ? 3.192 19.815 -11.285 1.00 83.94 91 GLY A C 1
ATOM 694 O O . GLY A 1 91 ? 4.204 20.186 -11.895 1.00 83.94 91 GLY A O 1
ATOM 695 N N . TRP A 1 92 ? 3.008 18.569 -10.848 1.00 85.19 92 TRP A N 1
ATOM 696 C CA . TRP A 1 92 ? 3.868 17.438 -11.183 1.00 85.19 92 TRP A CA 1
ATOM 697 C C . TRP A 1 92 ? 3.788 17.136 -12.679 1.00 85.19 92 TRP A C 1
ATOM 699 O O . TRP A 1 92 ? 2.710 17.136 -13.269 1.00 85.19 92 TRP A O 1
ATOM 709 N N . GLN A 1 93 ? 4.936 16.876 -13.302 1.00 87.12 93 GLN A N 1
ATOM 710 C CA . GLN A 1 93 ? 5.025 16.538 -14.729 1.00 87.12 93 GLN A CA 1
ATOM 711 C C . GLN A 1 93 ? 4.924 15.022 -14.977 1.00 87.12 93 GLN A C 1
ATOM 713 O O . GLN A 1 93 ? 5.311 14.529 -16.036 1.00 87.12 93 GLN A O 1
ATOM 718 N N . TRP A 1 94 ? 4.419 14.283 -13.990 1.00 84.12 94 TRP A N 1
ATOM 719 C CA . TRP A 1 94 ? 4.248 12.835 -13.997 1.00 84.12 94 TRP A CA 1
ATOM 720 C C . TRP A 1 94 ? 2.886 12.472 -13.391 1.00 84.12 94 TRP A C 1
ATOM 722 O O . TRP A 1 94 ? 2.375 13.260 -12.589 1.00 84.12 94 TRP A O 1
ATOM 732 N N . PRO A 1 95 ? 2.286 11.317 -13.743 1.00 86.31 95 PRO A N 1
ATOM 733 C CA . PRO A 1 95 ? 1.096 10.827 -13.061 1.00 86.31 95 PRO A CA 1
ATOM 734 C C . PRO A 1 95 ? 1.352 10.669 -11.561 1.00 86.31 95 PRO A C 1
ATOM 736 O O . PRO A 1 95 ? 2.225 9.907 -11.148 1.00 86.31 95 PRO A O 1
ATOM 739 N N . VAL A 1 96 ? 0.580 11.406 -10.771 1.00 91.31 96 VAL A N 1
ATOM 740 C CA . VAL A 1 96 ? 0.512 11.282 -9.317 1.00 91.31 96 VAL A CA 1
ATOM 741 C C . VAL A 1 96 ? -0.931 10.996 -8.935 1.00 91.31 96 VAL A C 1
ATOM 743 O O . VAL A 1 96 ? -1.844 11.478 -9.611 1.00 91.31 96 VAL A O 1
ATOM 746 N N . ILE A 1 97 ? -1.116 10.217 -7.880 1.00 92.81 97 ILE A N 1
ATOM 747 C CA . ILE A 1 97 ? -2.422 9.887 -7.310 1.00 92.81 97 ILE A CA 1
ATOM 748 C C . ILE A 1 97 ? -2.467 10.340 -5.854 1.00 92.81 97 ILE A C 1
ATOM 750 O O . ILE A 1 97 ? -1.422 10.454 -5.208 1.00 92.81 97 ILE A O 1
ATOM 754 N N . ASP A 1 98 ? -3.657 10.627 -5.342 1.00 91.88 98 ASP A N 1
ATOM 755 C CA . ASP A 1 98 ? -3.822 10.946 -3.922 1.00 91.88 98 ASP A CA 1
ATOM 756 C C . ASP A 1 98 ? -3.874 9.675 -3.049 1.00 91.88 98 ASP A C 1
ATOM 758 O O . ASP A 1 98 ? -3.922 8.541 -3.543 1.00 91.88 98 ASP A O 1
ATOM 762 N N . THR A 1 99 ? -3.837 9.848 -1.725 1.00 90.19 99 THR A N 1
ATOM 763 C CA . THR A 1 99 ? -3.920 8.730 -0.772 1.00 90.19 99 THR A CA 1
ATOM 764 C C . THR A 1 99 ? -5.205 7.906 -0.954 1.00 90.19 99 THR A C 1
ATOM 766 O O . THR A 1 99 ? -5.198 6.696 -0.732 1.00 90.19 99 THR A O 1
ATOM 769 N N . TRP A 1 100 ? -6.313 8.508 -1.385 1.00 88.44 100 TRP A N 1
ATOM 770 C CA . TRP A 1 100 ? -7.597 7.817 -1.547 1.00 88.44 100 TRP A CA 1
ATOM 771 C C . TRP A 1 100 ? -7.575 6.881 -2.748 1.00 88.44 100 TRP A C 1
ATOM 773 O O . TRP A 1 100 ? -7.927 5.705 -2.628 1.00 88.44 100 TRP A O 1
ATOM 783 N N . GLU A 1 101 ? -7.088 7.387 -3.876 1.00 90.62 101 GLU A N 1
ATOM 784 C CA . GLU A 1 101 ? -6.836 6.611 -5.082 1.00 90.62 101 GLU A CA 1
ATOM 785 C C . GLU A 1 101 ? -5.832 5.483 -4.805 1.00 90.62 101 GLU A C 1
ATOM 787 O O . GLU A 1 101 ? -6.037 4.352 -5.256 1.00 90.62 101 GLU A O 1
ATOM 792 N N . LEU A 1 102 ? -4.793 5.735 -3.998 1.00 91.25 102 LEU A N 1
ATOM 793 C CA . LEU A 1 102 ? -3.834 4.704 -3.593 1.00 91.25 102 LEU A CA 1
ATOM 794 C C . LEU A 1 102 ? -4.511 3.556 -2.833 1.00 91.25 102 LEU A C 1
ATOM 796 O O . LEU A 1 102 ? -4.259 2.386 -3.134 1.00 91.25 102 LEU A O 1
ATOM 800 N N . LEU A 1 103 ? -5.379 3.858 -1.862 1.00 89.06 103 LEU A N 1
ATOM 801 C CA . LEU A 1 103 ? -6.101 2.834 -1.094 1.00 89.06 103 LEU A CA 1
ATOM 802 C C . LEU A 1 103 ? -7.018 1.986 -1.982 1.00 89.06 103 LEU A C 1
ATOM 804 O O . LEU A 1 103 ? -7.117 0.771 -1.786 1.00 89.06 103 LEU A O 1
ATOM 808 N N . GLU A 1 104 ? -7.652 2.597 -2.982 1.00 87.88 104 GLU A N 1
ATOM 809 C CA . GLU A 1 104 ? -8.482 1.880 -3.953 1.00 87.88 104 GLU A CA 1
ATOM 810 C C . GLU A 1 104 ? -7.648 0.974 -4.869 1.00 87.88 104 GLU A C 1
ATOM 812 O O . GLU A 1 104 ? -7.982 -0.203 -5.051 1.00 87.88 104 GLU A O 1
ATOM 817 N N . VAL A 1 105 ? -6.535 1.483 -5.409 1.00 89.69 105 VAL A N 1
ATOM 818 C CA . VAL A 1 105 ? -5.643 0.729 -6.310 1.00 89.69 105 VAL A CA 1
ATOM 819 C C . VAL A 1 105 ? -4.978 -0.441 -5.584 1.00 89.69 105 VAL A C 1
ATOM 821 O O . VAL A 1 105 ? -4.928 -1.553 -6.116 1.00 89.69 105 VAL A O 1
ATOM 824 N N . THR A 1 106 ? -4.520 -0.217 -4.352 1.00 86.88 106 THR A N 1
ATOM 825 C CA . THR A 1 106 ? -3.877 -1.239 -3.506 1.00 86.88 106 THR A CA 1
ATOM 826 C C . THR A 1 106 ? -4.883 -2.184 -2.845 1.00 86.88 106 THR A C 1
ATOM 828 O O . THR A 1 106 ? -4.485 -3.179 -2.240 1.00 86.88 106 THR A O 1
ATOM 831 N N . ARG A 1 107 ? -6.190 -1.908 -2.982 1.00 87.06 107 ARG A N 1
ATOM 832 C CA . ARG A 1 107 ? -7.295 -2.643 -2.340 1.00 87.06 107 ARG A CA 1
ATOM 833 C C . ARG A 1 107 ? -7.178 -2.715 -0.819 1.00 87.06 107 ARG A C 1
ATOM 835 O O . ARG A 1 107 ? -7.676 -3.657 -0.194 1.00 87.06 107 ARG A O 1
ATOM 842 N N . LEU A 1 108 ? -6.568 -1.703 -0.208 1.00 87.06 108 LEU A N 1
ATOM 843 C CA . LEU A 1 108 ? -6.546 -1.530 1.241 1.00 87.06 108 LEU A CA 1
ATOM 844 C C . LEU A 1 108 ? -7.884 -0.929 1.702 1.00 87.06 108 LEU A C 1
ATOM 846 O O . LEU A 1 108 ? -7.963 0.193 2.196 1.00 87.06 108 LEU A O 1
ATOM 850 N N . THR A 1 109 ? -8.960 -1.691 1.507 1.00 86.94 109 THR A N 1
ATOM 851 C CA . THR A 1 109 ? -10.338 -1.276 1.792 1.00 86.94 109 THR A CA 1
ATOM 852 C C . THR A 1 109 ? -10.993 -2.206 2.804 1.00 86.94 109 THR A C 1
ATOM 854 O O . THR A 1 109 ? -10.932 -3.437 2.686 1.00 86.94 109 THR A O 1
ATOM 857 N N . ALA A 1 110 ? -11.660 -1.620 3.791 1.00 89.06 110 ALA A N 1
ATOM 858 C CA . ALA A 1 110 ? -12.461 -2.327 4.773 1.00 89.06 110 ALA A CA 1
ATOM 859 C C . ALA A 1 110 ? -13.903 -2.530 4.285 1.00 89.06 110 ALA A C 1
ATOM 861 O O . ALA A 1 110 ? -14.491 -1.685 3.620 1.00 89.06 110 ALA A O 1
ATOM 862 N N . LEU A 1 111 ? -14.512 -3.643 4.694 1.00 89.06 111 LEU A N 1
ATOM 863 C CA . LEU A 1 111 ? -15.923 -3.963 4.436 1.00 89.06 111 LEU A CA 1
ATOM 864 C C . LEU A 1 111 ? -16.896 -3.221 5.369 1.00 89.06 111 LEU A C 1
ATOM 866 O O . LEU A 1 111 ? -18.109 -3.326 5.208 1.00 89.06 111 LEU A O 1
ATOM 870 N N . ASN A 1 112 ? -16.378 -2.556 6.401 1.00 88.50 112 ASN A N 1
ATOM 871 C CA . ASN A 1 112 ? -17.160 -1.817 7.382 1.00 88.50 112 ASN A CA 1
ATOM 872 C C . ASN A 1 112 ? -16.864 -0.325 7.232 1.00 88.50 112 ASN A C 1
ATOM 874 O O . ASN A 1 112 ? -15.716 0.072 7.421 1.00 88.50 112 ASN A O 1
ATOM 878 N N . ASP A 1 113 ? -17.901 0.473 6.978 1.00 88.62 113 ASP A N 1
ATOM 879 C CA . ASP A 1 113 ? -17.790 1.920 6.761 1.00 88.62 113 ASP A CA 1
ATOM 880 C C . ASP A 1 113 ? -17.058 2.634 7.908 1.00 88.62 113 ASP A C 1
ATOM 882 O O . ASP A 1 113 ? -16.165 3.432 7.670 1.00 88.62 113 ASP A O 1
ATOM 886 N N . ALA A 1 114 ? -17.325 2.275 9.169 1.00 90.06 114 ALA A N 1
ATOM 887 C CA . ALA A 1 114 ? -16.668 2.910 10.313 1.00 90.06 114 ALA A CA 1
ATOM 888 C C . ALA A 1 114 ? -15.172 2.561 10.427 1.00 90.06 114 ALA A C 1
ATOM 890 O O . ALA A 1 114 ? -14.394 3.340 10.983 1.00 90.06 114 ALA A O 1
ATOM 891 N N . LEU A 1 115 ? -14.761 1.383 9.946 1.00 89.56 115 LEU A N 1
ATOM 892 C CA . LEU A 1 115 ? -13.342 1.029 9.856 1.00 89.56 115 LEU A CA 1
ATOM 893 C C . LEU A 1 115 ? -12.693 1.717 8.652 1.00 89.56 115 LEU A C 1
ATOM 895 O O . LEU A 1 115 ? -11.560 2.171 8.769 1.00 89.56 115 LEU A O 1
ATOM 899 N N . GLN A 1 116 ? -13.412 1.825 7.534 1.00 89.94 116 GLN A N 1
ATOM 900 C CA . GLN A 1 116 ? -12.952 2.535 6.344 1.00 89.94 116 GLN A CA 1
ATOM 901 C C . GLN A 1 116 ? -12.705 4.019 6.647 1.00 89.94 116 GLN A C 1
ATOM 903 O O . GLN A 1 116 ? -11.608 4.513 6.392 1.00 89.94 116 GLN A O 1
ATOM 908 N N . ASP A 1 117 ? -13.661 4.687 7.293 1.00 89.94 117 ASP A N 1
ATOM 909 C CA . ASP A 1 117 ? -13.530 6.076 7.744 1.00 89.94 117 ASP A CA 1
ATOM 910 C C . ASP A 1 117 ? -12.338 6.238 8.701 1.00 89.94 117 ASP A C 1
ATOM 912 O O . ASP A 1 117 ? -11.600 7.223 8.642 1.00 89.94 117 ASP A O 1
ATOM 916 N N . LYS A 1 118 ? -12.105 5.252 9.583 1.00 90.06 118 LYS A N 1
ATOM 917 C CA . LYS A 1 118 ? -10.956 5.285 10.496 1.00 90.06 118 LYS A CA 1
ATOM 918 C C . LYS A 1 118 ? -9.634 5.153 9.743 1.00 90.06 118 LYS A C 1
ATOM 920 O O . LYS A 1 118 ? -8.740 5.945 10.020 1.00 90.06 118 LYS A O 1
ATOM 925 N N . LEU A 1 119 ? -9.511 4.201 8.813 1.00 88.81 119 LEU A N 1
ATOM 926 C CA . LEU A 1 119 ? -8.314 4.034 7.975 1.00 88.81 119 LEU A CA 1
ATOM 927 C C . LEU A 1 119 ? -7.970 5.344 7.264 1.00 88.81 119 LEU A C 1
ATOM 929 O O . LEU A 1 119 ? -6.847 5.825 7.352 1.00 88.81 119 LEU A O 1
ATOM 933 N N . GLN A 1 120 ? -8.977 5.960 6.659 1.00 87.69 120 GLN A N 1
ATOM 934 C CA . GLN A 1 120 ? -8.860 7.229 5.953 1.00 87.69 120 GLN A CA 1
ATOM 935 C C . GLN A 1 120 ? -8.474 8.403 6.861 1.00 87.69 120 GLN A C 1
ATOM 937 O O . GLN A 1 120 ? -7.750 9.293 6.440 1.00 87.69 120 GLN A O 1
ATOM 942 N N . SER A 1 121 ? -8.931 8.409 8.115 1.00 88.06 121 SER A N 1
ATOM 943 C CA . SER A 1 121 ? -8.569 9.454 9.084 1.00 88.06 121 SER A CA 1
ATOM 944 C C . SER A 1 121 ? -7.167 9.303 9.683 1.00 88.06 121 SER A C 1
ATOM 946 O O . SER A 1 121 ? -6.626 10.264 10.221 1.00 88.06 121 SER A O 1
ATOM 948 N N . VAL A 1 122 ? -6.629 8.081 9.671 1.00 88.56 122 VAL A N 1
ATOM 949 C CA . VAL A 1 122 ? -5.363 7.710 10.324 1.00 88.56 122 VAL A CA 1
ATOM 950 C C . VAL A 1 122 ? -4.175 7.872 9.382 1.00 88.56 122 VAL A C 1
ATOM 952 O O . VAL A 1 122 ? -3.063 8.131 9.842 1.00 88.56 122 VAL A O 1
ATOM 955 N N . ILE A 1 123 ? -4.404 7.677 8.086 1.00 87.75 123 ILE A N 1
ATOM 956 C CA . ILE A 1 123 ? -3.385 7.796 7.050 1.00 87.75 123 ILE A CA 1
ATOM 957 C C . ILE A 1 123 ? -3.244 9.267 6.661 1.00 87.75 123 ILE A C 1
ATOM 959 O O . ILE A 1 123 ? -4.238 9.968 6.477 1.00 87.75 123 ILE A O 1
ATOM 963 N N . GLU A 1 124 ? -2.003 9.734 6.549 1.00 87.25 124 GLU A N 1
ATOM 964 C CA . GLU A 1 124 ? -1.711 11.091 6.101 1.00 87.25 124 GLU A CA 1
ATOM 965 C C . GLU A 1 124 ? -2.069 11.261 4.615 1.00 87.25 124 GLU A C 1
ATOM 967 O O . GLU A 1 124 ? -1.810 10.394 3.775 1.00 87.25 124 GLU A O 1
ATOM 972 N N . ASP A 1 125 ? -2.692 12.391 4.291 1.00 87.81 125 ASP A N 1
ATOM 973 C CA . ASP A 1 125 ? -2.986 12.749 2.907 1.00 87.81 125 ASP A CA 1
ATOM 974 C C . ASP A 1 125 ? -1.704 13.239 2.225 1.00 87.81 125 ASP A C 1
ATOM 976 O O . ASP A 1 125 ? -1.096 14.219 2.661 1.00 87.81 125 ASP A O 1
ATOM 980 N N . ASP A 1 126 ? -1.284 12.540 1.174 1.00 89.75 126 ASP A N 1
ATOM 981 C CA . ASP A 1 126 ? -0.063 12.827 0.425 1.00 89.75 126 ASP A CA 1
ATOM 982 C C . ASP A 1 126 ? -0.261 12.465 -1.057 1.00 89.75 126 ASP A C 1
ATOM 984 O O . ASP A 1 126 ? -1.276 11.881 -1.456 1.00 89.75 126 ASP A O 1
ATOM 988 N N . LEU A 1 127 ? 0.714 12.829 -1.887 1.00 90.81 127 LEU A N 1
ATOM 989 C CA . LEU A 1 127 ? 0.745 12.500 -3.307 1.00 90.81 127 LEU A CA 1
ATOM 990 C C . LEU A 1 127 ? 1.723 11.359 -3.568 1.00 90.81 127 LEU A C 1
ATOM 992 O O . LEU A 1 127 ? 2.898 11.415 -3.195 1.00 90.81 127 LEU A O 1
ATOM 996 N N . TRP A 1 128 ? 1.243 10.356 -4.290 1.00 91.19 128 TRP A N 1
ATOM 997 C CA . TRP A 1 128 ? 1.942 9.104 -4.537 1.00 91.19 128 TRP A CA 1
ATOM 998 C C . TRP A 1 128 ? 2.222 8.908 -6.022 1.00 91.19 128 TRP A C 1
ATOM 1000 O O . TRP A 1 128 ? 1.456 9.339 -6.886 1.00 91.19 128 TRP A O 1
ATOM 1010 N N . CYS A 1 129 ? 3.318 8.226 -6.327 1.00 90.44 129 CYS A N 1
ATOM 1011 C CA . CYS A 1 129 ? 3.667 7.786 -7.673 1.00 90.44 129 CYS A CA 1
ATOM 1012 C C . CYS A 1 129 ? 4.318 6.403 -7.634 1.00 90.44 129 CYS A C 1
ATOM 1014 O O . CYS A 1 129 ? 4.772 5.960 -6.583 1.00 90.44 129 CYS A O 1
ATOM 1016 N N . GLU A 1 130 ? 4.388 5.729 -8.781 1.00 87.00 130 GLU A N 1
ATOM 1017 C CA . GLU A 1 130 ? 5.151 4.482 -8.896 1.00 87.00 130 GLU A CA 1
ATOM 1018 C C . GLU A 1 130 ? 6.632 4.730 -8.570 1.00 87.00 130 GLU A C 1
ATOM 1020 O O . GLU A 1 130 ? 7.210 5.714 -9.042 1.00 87.00 130 GLU A O 1
ATOM 1025 N N . CYS A 1 131 ? 7.234 3.844 -7.774 1.00 80.88 131 CYS A N 1
ATOM 1026 C CA . CYS A 1 131 ? 8.667 3.868 -7.485 1.00 80.88 131 CYS A CA 1
ATOM 1027 C C . CYS A 1 131 ? 9.484 3.691 -8.766 1.00 80.88 131 CYS A C 1
ATOM 1029 O O . CYS A 1 131 ? 9.105 2.925 -9.657 1.00 80.88 131 CYS A O 1
ATOM 1031 N N . ASP A 1 132 ? 10.641 4.354 -8.824 1.00 72.69 132 ASP A N 1
ATOM 1032 C CA . ASP A 1 132 ? 11.551 4.315 -9.974 1.00 72.69 132 ASP A CA 1
ATOM 1033 C C . ASP A 1 132 ? 10.838 4.574 -11.325 1.00 72.69 132 ASP A C 1
ATOM 1035 O O . ASP A 1 132 ? 10.977 3.789 -12.267 1.00 72.69 132 ASP A O 1
ATOM 1039 N N . PRO A 1 133 ? 10.115 5.699 -11.489 1.00 66.19 133 PRO A N 1
ATOM 1040 C CA . PRO A 1 133 ? 9.269 5.956 -12.664 1.00 66.19 133 PRO A CA 1
ATOM 1041 C C . PRO A 1 133 ? 10.041 5.999 -13.996 1.00 66.19 133 PRO A C 1
ATOM 1043 O O . PRO A 1 133 ? 9.456 5.935 -15.077 1.00 66.19 133 PRO A O 1
ATOM 1046 N N . PHE A 1 134 ? 11.368 6.122 -13.930 1.00 71.69 134 PHE A N 1
ATOM 1047 C CA . PHE A 1 134 ? 12.267 6.135 -15.082 1.00 71.69 134 PHE A CA 1
ATOM 1048 C C . PHE A 1 134 ? 12.869 4.762 -15.416 1.00 71.69 134 PHE A C 1
ATOM 1050 O O . PHE A 1 134 ? 13.550 4.638 -16.439 1.00 71.69 134 PHE A O 1
ATOM 1057 N N . LEU A 1 135 ? 12.655 3.744 -14.577 1.00 70.88 135 LEU A N 1
ATOM 1058 C CA . LEU A 1 135 ? 13.074 2.371 -14.840 1.00 70.88 135 LEU A CA 1
ATOM 1059 C C . LEU A 1 135 ? 11.913 1.561 -15.439 1.00 70.88 135 LEU A C 1
ATOM 1061 O O . LEU A 1 135 ? 10.752 1.800 -15.112 1.00 70.88 135 LEU A O 1
ATOM 1065 N N . PRO A 1 136 ? 12.199 0.581 -16.317 1.00 68.12 136 PRO A N 1
ATOM 1066 C CA . PRO A 1 136 ? 11.178 -0.362 -16.750 1.00 68.12 136 PRO A CA 1
ATOM 1067 C C . PRO A 1 136 ? 10.695 -1.176 -15.552 1.00 68.12 136 PRO A C 1
ATOM 1069 O O . PRO A 1 136 ? 11.489 -1.529 -14.670 1.00 68.12 136 PRO A O 1
ATOM 1072 N N . ARG A 1 137 ? 9.419 -1.565 -15.558 1.00 68.88 137 ARG A N 1
ATOM 1073 C CA . ARG A 1 137 ? 8.889 -2.432 -14.502 1.00 68.88 137 ARG A CA 1
ATOM 1074 C C . ARG A 1 137 ? 9.658 -3.756 -14.464 1.00 68.88 137 ARG A C 1
ATOM 1076 O O . ARG A 1 137 ? 10.269 -4.184 -15.449 1.00 68.88 137 ARG A O 1
ATOM 1083 N N . LYS A 1 138 ? 9.672 -4.432 -13.311 1.00 70.31 138 LYS A N 1
ATOM 1084 C CA . LYS A 1 138 ? 10.450 -5.677 -13.138 1.00 70.31 138 LYS A CA 1
ATOM 1085 C C . LYS A 1 138 ? 10.040 -6.760 -14.139 1.00 70.31 138 LYS A C 1
ATOM 1087 O O . LYS A 1 138 ? 10.897 -7.459 -14.673 1.00 70.31 138 LYS A O 1
ATOM 1092 N N . ASP A 1 139 ? 8.749 -6.893 -14.410 1.00 72.31 139 ASP A N 1
ATOM 1093 C CA . ASP A 1 139 ? 8.198 -7.822 -15.398 1.00 72.31 139 ASP A CA 1
ATOM 1094 C C . ASP A 1 139 ? 8.602 -7.452 -16.831 1.00 72.31 139 ASP A C 1
ATOM 1096 O O . ASP A 1 139 ? 9.012 -8.328 -17.598 1.00 72.31 139 ASP A O 1
ATOM 1100 N N . GLU A 1 140 ? 8.575 -6.164 -17.175 1.00 76.19 140 GLU A N 1
ATOM 1101 C CA . GLU A 1 140 ? 9.056 -5.662 -18.465 1.00 76.19 140 GLU A CA 1
ATOM 1102 C C . GLU A 1 140 ? 10.553 -5.923 -18.636 1.00 76.19 140 GLU A C 1
ATOM 1104 O O . GLU A 1 140 ? 10.972 -6.444 -19.669 1.00 76.19 140 GLU A O 1
ATOM 1109 N N . THR A 1 141 ? 11.349 -5.653 -17.600 1.00 80.56 141 THR A N 1
ATOM 1110 C CA . THR A 1 141 ? 12.793 -5.923 -17.574 1.00 80.56 141 THR A CA 1
ATOM 1111 C C . THR A 1 141 ? 13.079 -7.410 -17.785 1.00 80.56 141 THR A C 1
ATOM 1113 O O . THR A 1 141 ? 13.924 -7.770 -18.605 1.00 80.56 141 THR A O 1
ATOM 1116 N N . LEU A 1 142 ? 12.349 -8.297 -17.099 1.00 81.50 142 LEU A N 1
ATOM 1117 C CA . LEU A 1 142 ? 12.495 -9.748 -17.254 1.00 81.50 142 LEU A CA 1
ATOM 1118 C C . LEU A 1 142 ? 12.059 -10.230 -18.641 1.00 81.50 142 LEU A C 1
ATOM 1120 O O . LEU A 1 142 ? 12.737 -11.066 -19.235 1.00 81.50 142 LEU A O 1
ATOM 1124 N N . SER A 1 143 ? 10.957 -9.702 -19.172 1.00 81.38 143 SER A N 1
ATOM 1125 C CA . SER A 1 143 ? 10.455 -10.029 -20.509 1.00 81.38 143 SER A CA 1
ATOM 1126 C C . SER A 1 143 ? 11.431 -9.583 -21.603 1.00 81.38 143 SER A C 1
ATOM 1128 O O . SER A 1 143 ? 11.787 -10.374 -22.483 1.00 81.38 143 SER A O 1
ATOM 1130 N N . LEU A 1 144 ? 11.929 -8.345 -21.518 1.00 82.19 144 LEU A N 1
ATOM 1131 C CA . LEU A 1 144 ? 12.933 -7.797 -22.430 1.00 82.19 144 LEU A CA 1
ATOM 1132 C C . LEU A 1 144 ? 14.247 -8.575 -22.338 1.00 82.19 144 LEU A C 1
ATOM 1134 O O . LEU A 1 144 ? 14.789 -8.973 -23.370 1.00 82.19 144 LEU A O 1
ATOM 1138 N N . GLY A 1 145 ? 14.712 -8.861 -21.119 1.00 81.69 145 GLY A N 1
ATOM 1139 C CA . GLY A 1 145 ? 15.901 -9.672 -20.874 1.00 81.69 145 GLY A CA 1
ATOM 1140 C C . GLY A 1 145 ? 15.761 -11.076 -21.458 1.00 81.69 145 GLY A C 1
ATOM 1141 O O . GLY A 1 145 ? 16.623 -11.515 -22.218 1.00 81.69 145 GLY A O 1
ATOM 1142 N N . TRP A 1 146 ? 14.643 -11.756 -21.195 1.00 84.31 146 TRP A N 1
ATOM 1143 C CA . TRP A 1 146 ? 14.373 -13.092 -21.727 1.00 84.31 146 TRP A CA 1
ATOM 1144 C C . TRP A 1 146 ? 14.321 -13.111 -23.253 1.00 84.31 146 TRP A C 1
ATOM 1146 O O . TRP A 1 146 ? 14.882 -14.009 -23.884 1.00 84.31 146 TRP A O 1
ATOM 1156 N N . LYS A 1 147 ? 13.685 -12.105 -23.860 1.00 85.75 147 LYS A N 1
ATOM 1157 C CA . LYS A 1 147 ? 13.638 -11.968 -25.315 1.00 85.75 147 LYS A CA 1
ATOM 1158 C C . LYS A 1 147 ? 15.038 -11.767 -25.896 1.00 85.75 147 LYS A C 1
ATOM 1160 O O . LYS A 1 147 ? 15.413 -12.499 -26.808 1.00 85.75 147 LYS A O 1
ATOM 1165 N N . ALA A 1 148 ? 15.823 -10.853 -25.326 1.00 82.25 148 ALA A N 1
ATOM 1166 C CA . ALA A 1 148 ? 17.201 -10.608 -25.747 1.00 82.25 148 ALA A CA 1
ATOM 1167 C C . ALA A 1 148 ? 18.081 -11.860 -25.591 1.00 82.25 148 ALA A C 1
ATOM 1169 O O . ALA A 1 148 ? 18.841 -12.203 -26.494 1.00 82.25 148 ALA A O 1
ATOM 1170 N N . PHE A 1 149 ? 17.930 -12.589 -24.482 1.00 81.50 149 PHE A N 1
ATOM 1171 C CA . PHE A 1 149 ? 18.626 -13.851 -24.244 1.00 81.50 149 PHE A CA 1
ATOM 1172 C C . PHE A 1 149 ? 18.241 -14.925 -25.265 1.00 81.50 149 PHE A C 1
ATOM 1174 O O . PHE A 1 149 ? 19.111 -15.574 -25.844 1.00 81.50 149 PHE A O 1
ATOM 1181 N N . SER A 1 150 ? 16.941 -15.103 -25.514 1.00 85.12 150 SER A N 1
ATOM 1182 C CA . SER A 1 150 ? 16.439 -16.060 -26.500 1.00 85.12 150 SER 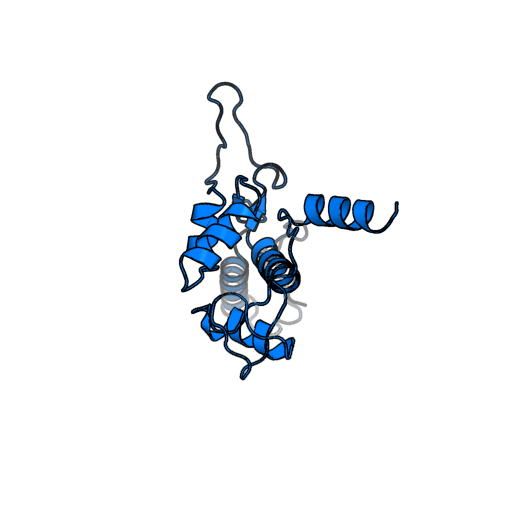A CA 1
ATOM 1183 C C . SER A 1 150 ? 16.976 -15.742 -27.895 1.00 85.12 150 SER A C 1
ATOM 1185 O O . SER A 1 150 ? 17.487 -16.636 -28.571 1.00 85.12 150 SER A O 1
ATOM 1187 N N . ASP A 1 151 ? 16.906 -14.478 -28.316 1.00 83.75 151 ASP A N 1
ATOM 1188 C CA . ASP A 1 151 ? 17.416 -14.033 -29.616 1.00 83.75 151 ASP A CA 1
ATOM 1189 C C . ASP A 1 151 ? 18.931 -14.271 -29.724 1.00 83.75 151 ASP A C 1
ATOM 1191 O O . ASP A 1 151 ? 19.404 -14.828 -30.718 1.00 83.75 151 ASP A O 1
ATOM 1195 N N . PHE A 1 152 ? 19.687 -13.957 -28.669 1.00 82.00 152 PHE A N 1
ATOM 1196 C CA . PHE A 1 152 ? 21.120 -14.232 -28.589 1.00 82.00 152 PHE A CA 1
ATOM 1197 C C . PHE A 1 152 ? 21.442 -15.727 -28.747 1.00 82.00 152 PHE A C 1
ATOM 1199 O O . PHE A 1 152 ? 22.292 -16.101 -29.562 1.00 82.00 152 PHE A O 1
ATOM 1206 N N . VAL A 1 153 ? 20.745 -16.606 -28.021 1.00 80.56 153 VAL A N 1
ATOM 1207 C CA . VAL A 1 153 ? 20.959 -18.061 -28.107 1.00 80.56 153 VAL A CA 1
ATOM 1208 C C . VAL A 1 153 ? 20.601 -18.595 -29.497 1.00 80.56 153 VAL A C 1
ATOM 1210 O O . VAL A 1 153 ? 21.339 -19.409 -30.055 1.00 80.56 153 VAL A O 1
ATOM 1213 N N . MET A 1 154 ? 19.494 -18.134 -30.083 1.00 81.38 154 MET A N 1
ATOM 1214 C CA . MET A 1 154 ? 19.021 -18.617 -31.385 1.00 81.38 154 MET A CA 1
ATOM 1215 C C . MET A 1 154 ? 19.882 -18.138 -32.557 1.00 81.38 154 MET A C 1
ATOM 1217 O O . MET A 1 154 ? 20.018 -18.861 -33.551 1.00 81.38 154 MET A O 1
ATOM 1221 N N . HIS A 1 155 ? 20.438 -16.928 -32.473 1.00 81.69 155 HIS A N 1
ATOM 1222 C CA . HIS A 1 155 ? 21.029 -16.256 -33.631 1.00 81.69 155 HIS A CA 1
ATOM 1223 C C . HIS A 1 155 ? 22.538 -16.020 -33.526 1.00 81.69 155 HIS A C 1
ATOM 1225 O O . HIS A 1 155 ? 23.200 -15.944 -34.564 1.00 81.69 155 HIS A O 1
ATOM 1231 N N . GLU A 1 156 ? 23.105 -15.968 -32.318 1.00 74.38 156 GLU A N 1
ATOM 1232 C CA . GLU A 1 156 ? 24.511 -15.597 -32.108 1.00 74.38 156 GLU A CA 1
ATOM 1233 C C . GLU A 1 156 ? 25.330 -16.716 -31.447 1.00 74.38 156 GLU A C 1
ATOM 1235 O O . GLU A 1 156 ? 26.438 -17.025 -31.897 1.00 74.38 156 GLU A O 1
ATOM 1240 N N . ALA A 1 157 ? 24.783 -17.396 -30.437 1.00 69.81 157 ALA A N 1
ATOM 1241 C CA . ALA A 1 157 ? 25.509 -18.393 -29.652 1.00 69.81 157 ALA A CA 1
ATOM 1242 C C . ALA A 1 157 ? 25.197 -19.836 -30.079 1.00 69.81 157 ALA A C 1
ATOM 1244 O O . ALA A 1 157 ? 24.504 -20.591 -29.405 1.00 69.81 157 ALA A O 1
ATOM 1245 N N . ARG A 1 158 ? 25.764 -20.257 -31.214 1.00 65.75 158 ARG A N 1
ATOM 1246 C CA . ARG A 1 158 ? 25.396 -21.529 -31.861 1.00 65.75 158 ARG A CA 1
ATOM 1247 C C . ARG A 1 158 ? 25.829 -22.806 -31.113 1.00 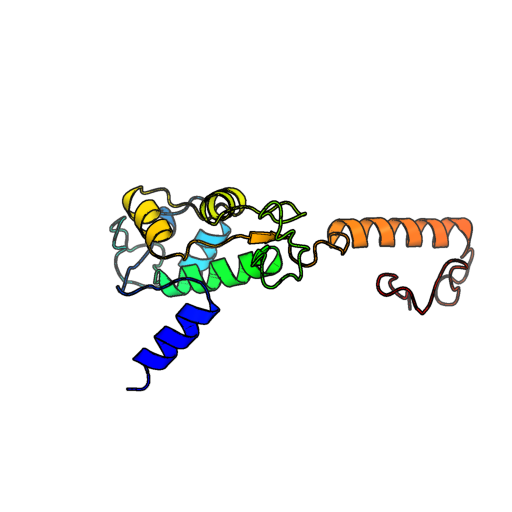65.75 158 ARG A C 1
ATOM 1249 O O . ARG A 1 158 ? 25.210 -23.839 -31.337 1.00 65.75 158 ARG A O 1
ATOM 1256 N N . TYR A 1 159 ? 26.871 -22.766 -30.263 1.00 65.81 159 TYR A N 1
ATOM 1257 C CA . TYR A 1 159 ? 27.413 -23.977 -29.600 1.00 65.81 159 TYR A CA 1
ATOM 1258 C C . TYR A 1 159 ? 28.014 -23.794 -28.187 1.00 65.81 159 TYR A C 1
ATOM 1260 O O . TYR A 1 159 ? 28.1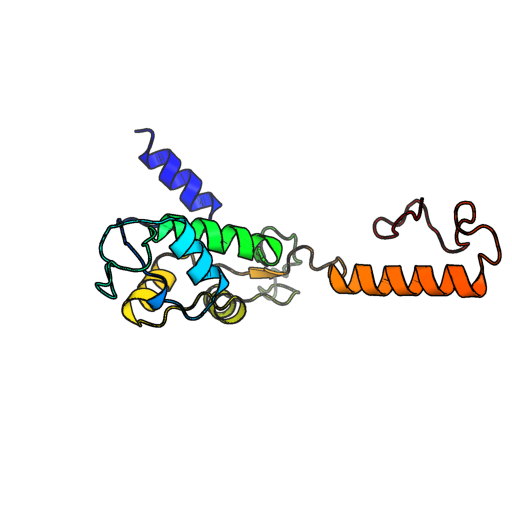16 -24.780 -27.464 1.00 65.81 159 TYR A O 1
ATOM 1268 N N . VAL A 1 160 ? 28.410 -22.581 -27.765 1.00 64.88 160 VAL A N 1
ATOM 1269 C CA . VAL A 1 160 ? 29.008 -22.321 -26.430 1.00 64.88 160 VAL A CA 1
ATOM 1270 C C . VAL A 1 160 ? 28.462 -21.010 -25.853 1.00 64.88 160 VAL A C 1
ATOM 1272 O O . VAL A 1 160 ? 29.165 -20.009 -25.753 1.00 64.88 160 VAL A O 1
ATOM 1275 N N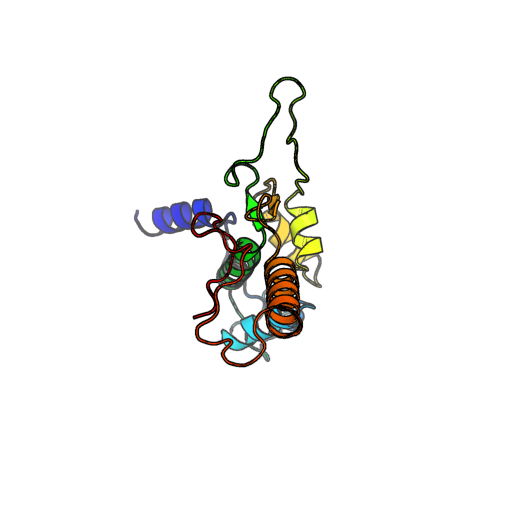 . PHE A 1 161 ? 27.176 -20.999 -25.508 1.00 63.03 161 PHE A N 1
ATOM 1276 C CA . PHE A 1 161 ? 26.493 -19.804 -24.995 1.00 63.03 161 PHE A CA 1
ATOM 1277 C C . PHE A 1 161 ? 27.012 -19.333 -23.627 1.00 63.03 161 PHE A C 1
ATOM 1279 O O . PHE A 1 161 ? 26.909 -18.155 -23.332 1.00 63.03 161 PHE A O 1
ATOM 1286 N N . LEU A 1 162 ? 27.652 -20.213 -22.846 1.00 62.22 162 LEU A N 1
ATOM 1287 C CA . LEU A 1 162 ? 28.288 -19.877 -21.560 1.00 62.22 162 LEU A CA 1
ATOM 1288 C C . LEU A 1 162 ? 29.576 -19.033 -21.691 1.00 62.22 162 LEU A C 1
ATOM 1290 O O . LEU A 1 162 ? 30.076 -18.518 -20.700 1.00 62.22 162 LEU A O 1
ATOM 1294 N N . HIS A 1 163 ? 30.156 -18.908 -22.892 1.00 64.25 163 HIS A N 1
ATOM 1295 C CA . HIS A 1 163 ? 31.374 -18.111 -23.130 1.00 64.25 163 HIS A CA 1
ATOM 1296 C C . HIS A 1 163 ? 31.215 -17.069 -24.241 1.00 64.25 163 HIS A C 1
ATOM 1298 O O . HIS A 1 163 ? 32.191 -16.425 -24.628 1.00 64.25 163 HIS A O 1
ATOM 1304 N N . ALA A 1 164 ? 30.010 -16.922 -24.785 1.00 66.31 164 ALA A N 1
ATOM 1305 C CA . ALA A 1 164 ? 29.734 -15.958 -25.832 1.00 66.31 164 ALA A CA 1
ATOM 1306 C C . ALA A 1 164 ? 29.161 -14.685 -25.200 1.00 66.31 164 ALA A C 1
ATOM 1308 O O . ALA A 1 164 ? 28.240 -14.747 -24.392 1.00 66.31 164 ALA A O 1
ATOM 1309 N N . THR A 1 165 ? 29.703 -13.533 -25.575 1.00 66.31 165 THR A N 1
ATOM 1310 C CA . THR A 1 165 ? 29.138 -12.228 -25.232 1.00 66.31 165 THR A CA 1
ATOM 1311 C C . THR A 1 165 ? 28.319 -11.708 -26.416 1.00 66.31 165 THR A C 1
ATOM 1313 O O . THR A 1 165 ? 28.818 -11.743 -27.548 1.00 66.31 165 THR A O 1
ATOM 1316 N N . PRO A 1 166 ? 27.074 -11.243 -26.195 1.00 68.31 166 PRO A N 1
ATOM 1317 C CA . PRO A 1 166 ? 26.295 -10.580 -27.237 1.00 68.31 166 PRO A CA 1
ATOM 1318 C C . PRO A 1 166 ? 27.058 -9.370 -27.776 1.00 68.31 166 PRO A C 1
ATOM 1320 O O . PRO A 1 166 ? 27.689 -8.641 -27.010 1.00 68.31 166 PRO A O 1
ATOM 1323 N N . LYS A 1 167 ? 26.996 -9.111 -29.086 1.00 67.94 167 LYS A N 1
ATOM 1324 C CA . LYS A 1 167 ? 27.682 -7.936 -29.669 1.00 67.94 167 LYS A CA 1
ATOM 1325 C C . LYS A 1 167 ? 27.088 -6.601 -29.228 1.00 67.94 167 LYS A C 1
ATOM 1327 O O . LYS A 1 167 ? 27.772 -5.587 -29.313 1.00 67.94 167 LYS A O 1
ATOM 1332 N N . SER A 1 168 ? 25.818 -6.606 -28.835 1.00 66.25 168 SER A N 1
ATOM 1333 C CA . SER A 1 168 ? 25.101 -5.439 -28.328 1.00 66.25 168 SER A CA 1
ATOM 1334 C C . SER A 1 168 ? 25.342 -5.181 -26.844 1.00 66.25 168 SER A C 1
ATOM 1336 O O . SER A 1 168 ? 24.858 -4.170 -26.361 1.00 66.25 168 SER A O 1
ATOM 1338 N N . TYR A 1 169 ? 26.038 -6.083 -26.141 1.00 65.06 169 TYR A N 1
ATOM 1339 C CA . TYR A 1 169 ? 26.251 -5.964 -24.705 1.00 65.06 169 TYR A CA 1
ATOM 1340 C C . TYR A 1 169 ? 27.120 -4.744 -24.391 1.00 65.06 169 TYR A C 1
ATOM 1342 O O . TYR A 1 169 ? 28.272 -4.675 -24.838 1.00 65.06 169 TYR A O 1
ATOM 1350 N N . ASP A 1 170 ? 26.573 -3.808 -23.621 1.00 65.25 170 ASP A N 1
ATOM 1351 C CA . ASP A 1 170 ? 27.281 -2.619 -23.149 1.00 65.25 170 ASP A CA 1
ATOM 1352 C C . ASP A 1 170 ? 27.524 -2.733 -21.638 1.00 65.25 170 ASP A C 1
ATOM 1354 O O . ASP A 1 170 ? 26.604 -2.678 -20.822 1.00 65.25 170 ASP A O 1
ATOM 1358 N N . GLU A 1 171 ? 28.798 -2.865 -21.248 1.00 61.38 171 GLU A N 1
ATOM 1359 C CA . GLU A 1 171 ? 29.220 -2.975 -19.844 1.00 61.38 171 GLU A CA 1
ATOM 1360 C C . GLU A 1 171 ? 28.828 -1.755 -18.989 1.00 61.38 171 GLU A C 1
ATOM 1362 O O . GLU A 1 171 ? 28.861 -1.830 -17.757 1.00 61.38 171 GLU A O 1
ATOM 1367 N N . HIS A 1 172 ? 28.460 -0.636 -19.618 1.00 61.03 172 HIS A N 1
ATOM 1368 C CA . HIS A 1 172 ? 28.062 0.602 -18.951 1.00 61.03 172 HIS A CA 1
ATOM 1369 C C . HIS A 1 172 ? 26.543 0.822 -18.909 1.00 61.03 172 HIS A C 1
ATOM 1371 O O . HIS A 1 172 ? 26.086 1.800 -18.311 1.00 61.03 172 HIS A O 1
ATOM 1377 N N . GLN A 1 173 ? 25.742 -0.070 -19.500 1.00 60.00 173 GLN A N 1
ATOM 1378 C CA . GLN A 1 173 ? 24.288 0.046 -19.485 1.00 60.00 173 GLN A CA 1
ATOM 1379 C C . GLN A 1 173 ? 23.717 -0.641 -18.235 1.00 60.00 173 GLN A C 1
ATOM 1381 O O . GLN A 1 173 ? 23.611 -1.861 -18.149 1.00 60.00 173 GLN A O 1
ATOM 1386 N N . HIS A 1 174 ? 23.323 0.168 -17.247 1.00 50.22 174 HIS A N 1
ATOM 1387 C CA . HIS A 1 174 ? 22.899 -0.249 -15.898 1.00 50.22 174 HIS A CA 1
ATOM 1388 C C . HIS A 1 174 ? 21.610 -1.107 -15.809 1.00 50.22 174 HIS A C 1
ATOM 1390 O O . HIS A 1 174 ? 21.101 -1.321 -14.713 1.00 50.22 174 HIS A O 1
ATOM 1396 N N . GLY A 1 175 ? 21.096 -1.626 -16.928 1.00 51.66 175 GLY A N 1
ATOM 1397 C CA . GLY A 1 175 ? 19.915 -2.498 -16.992 1.00 51.66 175 GLY A CA 1
ATOM 1398 C C . GLY A 1 175 ? 20.131 -3.819 -17.737 1.00 51.66 175 GLY A C 1
ATOM 1399 O O . GLY A 1 175 ? 19.214 -4.636 -17.795 1.00 51.66 175 GLY A O 1
ATOM 1400 N N . GLU A 1 176 ? 21.316 -4.063 -18.306 1.00 46.72 176 GLU A N 1
ATOM 1401 C CA . GLU A 1 176 ? 21.591 -5.326 -18.992 1.00 46.72 176 GLU A CA 1
ATOM 1402 C C . GLU A 1 176 ? 22.071 -6.390 -17.994 1.00 46.72 176 GLU A C 1
ATOM 1404 O O . GLU A 1 176 ? 23.122 -6.263 -17.360 1.00 46.72 176 GLU A O 1
ATOM 1409 N N . MET A 1 177 ? 21.305 -7.477 -17.849 1.00 46.69 177 MET A N 1
ATOM 1410 C CA . MET A 1 177 ? 21.763 -8.636 -17.083 1.00 46.69 177 MET A CA 1
ATOM 1411 C C . MET A 1 177 ? 22.991 -9.249 -17.759 1.00 46.69 177 MET A C 1
ATOM 1413 O O . MET A 1 177 ? 22.932 -9.725 -18.893 1.00 46.69 177 MET A O 1
ATOM 1417 N N . ARG A 1 178 ? 24.108 -9.291 -17.028 1.00 38.56 178 ARG A N 1
ATOM 1418 C CA . ARG A 1 178 ? 25.283 -10.069 -17.416 1.00 38.56 178 ARG A CA 1
ATOM 1419 C C . ARG A 1 178 ? 24.939 -11.551 -17.279 1.00 38.56 178 ARG A C 1
ATOM 1421 O O . ARG A 1 178 ? 24.889 -12.073 -16.168 1.00 38.56 178 ARG A O 1
ATOM 1428 N N . TYR A 1 179 ? 24.690 -12.220 -18.399 1.00 43.47 179 TYR A N 1
ATOM 1429 C CA . TYR A 1 179 ? 24.557 -13.674 -18.433 1.00 43.47 179 TYR A CA 1
ATOM 1430 C C . TYR A 1 179 ? 25.954 -14.277 -18.216 1.00 43.47 179 TYR A C 1
ATOM 1432 O O . TYR A 1 179 ? 26.776 -14.275 -19.131 1.00 43.47 179 TYR A O 1
ATOM 1440 N N . VAL A 1 180 ? 26.254 -14.677 -16.976 1.00 39.12 180 VAL A N 1
ATOM 1441 C CA . VAL A 1 180 ? 27.482 -15.405 -16.600 1.00 39.12 180 VAL A CA 1
ATOM 1442 C C . VAL A 1 180 ? 27.232 -16.903 -16.690 1.00 39.12 180 VAL A C 1
ATOM 1444 O O . VAL A 1 180 ? 26.167 -17.341 -16.199 1.00 39.12 180 VAL A O 1
#

Solvent-accessible surface area (backbone atoms only — not comparable to full-atom values): 10715 Å² total; per-residue (Å²): 137,59,64,70,52,48,56,50,54,52,26,70,74,66,49,38,57,79,94,64,98,42,33,42,41,38,86,43,40,77,48,64,67,60,27,51,51,23,39,69,62,54,32,72,57,55,12,74,83,79,64,51,59,85,66,22,14,30,45,51,61,60,52,48,53,53,50,45,62,55,45,61,74,52,37,34,49,41,86,76,70,70,61,61,68,43,81,92,83,67,45,68,79,57,85,67,41,44,48,68,57,46,32,62,75,73,50,71,52,51,78,40,68,74,56,34,55,46,53,62,71,32,41,57,87,50,52,31,24,60,51,63,80,90,54,75,53,72,66,56,47,51,52,53,49,51,49,54,50,51,50,39,49,76,74,70,31,88,84,53,58,86,77,52,77,64,91,83,68,53,98,82,47,96,80,66,82,81,86,115

Foldseek 3Di:
DPVVVVLVVVCVVQQFHDPDFFKDALLFADDPVLNVVQLVQQAQDQGPQPRDRPRHIDTPVSSSSVLSVVLVVWKDFCVVLPFDADPVVGDTPDDKDKPVVSCVVSRVATPDPVVRVVVVVGGHIGIMDTHPPVDDDPVRLVVVQVVVLVCCPVPPVPDCSQPDDDPPDDPPPPSHDDND

Radius of gyration: 22.67 Å; Cα contacts (8 Å, |Δi|>4): 199; chains: 1; bounding box: 49×52×61 Å

Secondary structure (DSSP, 8-state):
--HHHHHHHHHHHHTB---S--EE-GGGB--HHHHHHHHHH-B-SPPTTT---SS-BEEHHHHHHHHHHHHTTTEEETTTTT--EETTTTEESS--EEHHHHHHHTT--BSSHHHHHHHHHHBPP-EEEESSTTSPPHHHHHHHHHHHHHHHHHHT-SS-TTSPPPTT--TT-TT-----

Sequence (180 aa):
MGQLKKMLDDAMDNGFSVDEEIFVCPRCFEDEGLRNFIRSCGGKEPCTYCGSVGEGTCTLEELLTHAFSCIQTEWGKAADEGLPYESREGGWQWPVIDTWELLEVTRLTALNDALQDKLQSVIEDDLWCECDPFLPRKDETLSLGWKAFSDFVMHEARYVFLHATPKSYDEHQHGEMRYV